Protein AF-A0A9P6ZTL5-F1 (afdb_monomer_lite)

Foldseek 3Di:
DAVVVLVVLDDPPPPVPDPVSVVVSCVVQPAPDPDDDDDDDFDFDAGPVRHTDDTDHPPPDDPVLVVLVQVLQVLCLVVFQVQADCPDDPQRDPVNDDPVCVVVSGRHGDDKWFLFPPCVPPPDPDQGHGDPSLPDPCNLVSLQSCQVVQLVVLVVCCVSPVVLSVVLVVVLVVSCVSCVVVVHPPNNVNSVSNNHSDRIDD

Secondary structure (DSSP, 8-state):
--HHHHHHH--TT--S--HHHHHHHHHHS--SSSS-----S-EEEE-TTS-EEEEE-TT-S-HHHHHHHHHHHHTTHHHHHHH-BTT--TTTBGGGS-TTGGGGT-------B-SS-GGGG-SS-PPP---GGGSSTTHHHHHHHHHHHHHHHHHHHHHH-HHHHHHHHHHHHHHHHHHHHTT-TTHHHHHHH---SSS-B-

Radius of gyration: 19.82 Å; chains: 1; bounding box: 45×39×52 Å

Organism: NCBI:txid48579

Structure (mmCIF, N/CA/C/O backbone):
data_AF-A0A9P6ZTL5-F1
#
_entry.id   AF-A0A9P6ZTL5-F1
#
loop_
_atom_site.group_PDB
_atom_site.id
_atom_site.type_symbol
_atom_site.label_atom_id
_atom_site.label_alt_id
_atom_site.label_comp_id
_atom_site.label_asym_id
_atom_site.label_entity_id
_atom_site.label_seq_id
_atom_site.pdbx_PDB_ins_code
_atom_site.Cartn_x
_atom_site.Cartn_y
_atom_site.Cartn_z
_atom_site.occupancy
_atom_site.B_iso_or_equiv
_atom_site.auth_seq_id
_atom_site.auth_comp_id
_atom_site.auth_asym_id
_atom_site.auth_atom_id
_atom_site.pdbx_PDB_model_num
ATOM 1 N N . MET A 1 1 ? -17.709 4.766 16.330 1.00 83.69 1 MET A N 1
ATOM 2 C CA . MET A 1 1 ? -18.263 5.346 15.097 1.00 83.69 1 MET A CA 1
ATOM 3 C C . MET A 1 1 ? -18.787 4.214 14.248 1.00 83.69 1 MET A C 1
ATOM 5 O O . MET A 1 1 ? -18.075 3.236 14.095 1.00 83.69 1 MET A O 1
ATOM 9 N N . ASP A 1 2 ? -20.025 4.310 13.776 1.00 87.38 2 ASP A N 1
ATOM 10 C CA . ASP A 1 2 ? -20.580 3.422 12.746 1.00 87.38 2 ASP A CA 1
ATOM 11 C C . ASP A 1 2 ? -20.059 3.907 11.386 1.00 87.38 2 ASP A C 1
ATOM 13 O O . ASP A 1 2 ? -20.405 5.013 10.953 1.00 87.38 2 ASP A O 1
ATOM 17 N N . ILE A 1 3 ? -19.178 3.129 10.747 1.00 87.12 3 ILE A N 1
ATOM 18 C CA . ILE A 1 3 ? -18.523 3.566 9.505 1.00 87.12 3 ILE A CA 1
ATOM 19 C C . ILE A 1 3 ? -19.489 3.500 8.326 1.00 87.12 3 ILE A C 1
ATOM 21 O O . ILE A 1 3 ? -19.477 4.395 7.478 1.00 87.12 3 ILE A O 1
ATOM 25 N N . ALA A 1 4 ? -20.363 2.494 8.280 1.00 87.44 4 ALA A N 1
ATOM 26 C CA . ALA A 1 4 ? -21.340 2.354 7.205 1.00 87.44 4 ALA A CA 1
ATOM 27 C C . ALA A 1 4 ? -22.326 3.530 7.195 1.00 87.44 4 ALA A C 1
ATOM 29 O O . ALA A 1 4 ? -22.659 4.070 6.136 1.00 87.44 4 ALA A O 1
ATOM 30 N N . ARG A 1 5 ? -22.768 3.972 8.376 1.00 89.50 5 ARG A N 1
ATOM 31 C CA . ARG A 1 5 ? -23.579 5.181 8.519 1.00 89.50 5 ARG A CA 1
ATOM 32 C C . ARG A 1 5 ? -22.780 6.419 8.144 1.00 89.50 5 ARG A C 1
ATOM 34 O O . ARG A 1 5 ? -23.274 7.202 7.342 1.00 89.50 5 ARG A O 1
ATOM 41 N N . TYR A 1 6 ? -21.569 6.587 8.674 1.00 89.94 6 TYR A N 1
ATOM 42 C CA . TYR A 1 6 ? -20.721 7.745 8.375 1.00 89.94 6 TYR A CA 1
ATOM 43 C C . TYR A 1 6 ? -20.472 7.909 6.868 1.00 89.94 6 TYR A C 1
ATOM 45 O O . TYR A 1 6 ? -20.692 8.991 6.328 1.00 89.94 6 TYR A O 1
ATOM 53 N N . SER A 1 7 ? -20.132 6.820 6.171 1.00 88.50 7 SER A N 1
ATOM 54 C CA . SER A 1 7 ? -19.893 6.801 4.723 1.00 88.50 7 SER A CA 1
ATOM 55 C C . SER A 1 7 ? -21.095 7.293 3.906 1.00 88.50 7 SER A C 1
ATOM 57 O O . SER A 1 7 ? -20.912 7.973 2.902 1.00 88.50 7 SER A O 1
ATOM 59 N N . LYS A 1 8 ? -22.328 7.029 4.360 1.00 91.50 8 LYS A N 1
ATOM 60 C CA . LYS A 1 8 ? -23.556 7.526 3.711 1.00 91.50 8 LYS A CA 1
ATOM 61 C C . LYS A 1 8 ? -23.821 9.012 3.957 1.00 91.50 8 LYS A C 1
ATOM 63 O O . LYS A 1 8 ? -24.656 9.599 3.274 1.00 91.50 8 LYS A O 1
ATOM 68 N N . LEU A 1 9 ? -23.201 9.600 4.979 1.00 91.12 9 LEU A N 1
ATOM 69 C CA . LEU A 1 9 ? -23.414 10.998 5.346 1.00 91.12 9 LEU A CA 1
ATOM 70 C C . LEU A 1 9 ? -22.410 11.935 4.703 1.00 91.12 9 LEU A C 1
ATOM 72 O O . LEU A 1 9 ? -22.763 13.094 4.500 1.00 91.12 9 LEU A O 1
ATOM 76 N N . ILE A 1 10 ? -21.200 11.459 4.425 1.00 90.88 10 ILE A N 1
ATOM 77 C CA . ILE A 1 10 ? -20.150 12.243 3.781 1.00 90.88 10 ILE A CA 1
ATOM 78 C C . ILE A 1 10 ? -20.369 12.332 2.270 1.00 90.88 10 ILE A C 1
ATOM 80 O O . ILE A 1 10 ? -20.889 11.421 1.629 1.00 90.88 10 ILE A O 1
ATOM 84 N N . SER A 1 11 ? -19.955 13.451 1.696 1.00 87.88 11 SER A N 1
ATOM 85 C CA . SER A 1 11 ? -19.944 13.709 0.261 1.00 87.88 11 SER A CA 1
ATOM 86 C C . SER A 1 11 ? -18.532 14.066 -0.194 1.00 87.88 11 SER A C 1
ATOM 88 O O . SER A 1 11 ? -17.705 14.487 0.609 1.00 87.88 11 SER A O 1
ATOM 90 N N . ALA A 1 12 ? -18.270 13.998 -1.500 1.00 82.00 12 ALA A N 1
ATOM 91 C CA . ALA A 1 12 ? -16.977 14.395 -2.070 1.00 82.00 12 ALA A CA 1
ATOM 92 C C . ALA A 1 12 ? -16.581 15.861 -1.780 1.00 82.00 12 ALA A C 1
ATOM 94 O O . ALA A 1 12 ? -15.427 16.233 -1.961 1.00 82.00 12 ALA A O 1
ATOM 95 N N . LYS A 1 13 ? -17.528 16.704 -1.342 1.00 81.69 13 LYS A N 1
ATOM 96 C CA . LYS A 1 13 ? -17.292 18.113 -0.988 1.00 81.69 13 LYS A CA 1
ATOM 97 C C . LYS A 1 13 ? -16.947 18.314 0.491 1.00 81.69 13 LYS A C 1
ATOM 99 O O . LYS A 1 13 ? -16.544 19.411 0.872 1.00 81.69 13 LYS A O 1
ATOM 104 N N . ASP A 1 14 ? -17.115 17.289 1.324 1.00 84.00 14 ASP A N 1
ATOM 105 C CA . ASP A 1 14 ? -16.799 17.346 2.748 1.00 84.00 14 ASP A CA 1
ATOM 106 C C . ASP A 1 14 ? -15.280 17.151 2.935 1.00 84.00 14 ASP A C 1
ATOM 108 O O . ASP A 1 14 ? -14.790 16.036 3.080 1.00 84.00 14 ASP A O 1
ATOM 112 N N . MET A 1 15 ? -14.520 18.253 2.884 1.00 81.19 15 MET A N 1
ATOM 113 C CA . MET A 1 15 ? -13.045 18.251 2.973 1.00 81.19 15 MET A CA 1
ATOM 114 C C . MET A 1 15 ? -12.495 18.404 4.405 1.00 81.19 15 MET A C 1
ATOM 116 O O . MET A 1 15 ? -11.306 18.651 4.582 1.00 81.19 15 MET A O 1
ATOM 120 N N . GLY A 1 16 ? -13.342 18.327 5.438 1.00 83.44 16 GLY A N 1
ATOM 121 C CA . GLY A 1 16 ? -12.905 18.461 6.835 1.00 83.44 16 GLY A CA 1
ATOM 122 C C . GLY A 1 16 ? -12.623 19.894 7.310 1.00 83.44 16 GLY A C 1
ATOM 123 O O . GLY A 1 16 ? -12.134 20.085 8.418 1.00 83.44 16 GLY A O 1
ATOM 124 N N . HIS A 1 17 ? -12.912 20.916 6.496 1.00 85.56 17 HIS A N 1
ATOM 125 C CA . HIS A 1 17 ? -12.669 22.330 6.839 1.00 85.56 17 HIS A CA 1
ATOM 126 C C . HIS A 1 17 ? -13.909 23.073 7.355 1.00 85.56 17 HIS A C 1
ATOM 128 O O . HIS A 1 17 ? -13.807 24.217 7.790 1.00 85.56 17 HIS A O 1
ATOM 134 N N . ASN A 1 18 ? -15.094 22.460 7.279 1.00 91.50 18 ASN A N 1
ATOM 135 C CA . ASN A 1 18 ? -16.339 23.078 7.723 1.00 91.50 18 ASN A CA 1
ATOM 136 C C . ASN A 1 18 ? -16.706 22.568 9.120 1.00 91.50 18 ASN A C 1
ATOM 138 O O . ASN A 1 18 ? -17.349 21.532 9.263 1.00 91.50 18 ASN A O 1
ATOM 142 N N . GLU A 1 19 ? -16.335 23.326 10.147 1.00 93.56 19 GLU A N 1
ATOM 143 C CA . GLU A 1 19 ? -16.539 22.946 11.551 1.00 93.56 19 GLU A CA 1
ATOM 144 C C . GLU A 1 19 ? -18.002 22.628 11.891 1.00 93.56 19 GLU A C 1
ATOM 146 O O . GLU A 1 19 ? -18.281 21.659 12.594 1.00 93.56 19 GLU A O 1
ATOM 151 N N . GLN A 1 20 ? -18.962 23.390 11.351 1.00 92.62 20 GLN A N 1
ATOM 152 C CA . GLN A 1 20 ? -20.389 23.144 11.597 1.00 92.62 20 GLN A CA 1
ATOM 153 C C . GLN A 1 20 ? -20.846 21.810 11.003 1.00 92.62 20 GLN A C 1
ATOM 155 O O . GLN A 1 20 ? -21.710 21.124 11.556 1.00 92.62 20 GLN A O 1
ATOM 160 N N . ARG A 1 21 ? -20.290 21.451 9.845 1.00 91.81 21 ARG A N 1
ATOM 161 C CA . ARG A 1 21 ? -20.556 20.179 9.182 1.00 91.81 21 ARG A CA 1
ATOM 162 C C . ARG A 1 21 ? -19.934 19.019 9.955 1.00 91.81 21 ARG A C 1
ATOM 164 O O . ARG A 1 21 ? -20.641 18.044 10.202 1.00 91.81 21 ARG A O 1
ATOM 171 N N . GLU A 1 22 ? -18.683 19.158 10.382 1.00 91.69 22 GLU A N 1
ATOM 172 C CA . GLU A 1 22 ? -17.981 18.158 11.194 1.00 91.69 22 GLU A CA 1
ATOM 173 C C . GLU A 1 22 ? -18.683 17.922 12.536 1.00 91.69 22 GLU A C 1
ATOM 175 O O . GLU A 1 22 ? -18.914 16.777 12.919 1.00 91.69 22 GLU A O 1
ATOM 180 N N . ALA A 1 23 ? -19.143 18.984 13.206 1.00 92.38 23 ALA A N 1
ATOM 181 C CA . ALA A 1 23 ? -19.910 18.870 14.446 1.00 92.38 23 ALA A CA 1
ATOM 182 C C . ALA A 1 23 ? -21.205 18.056 14.257 1.00 92.38 23 ALA A C 1
ATOM 184 O O . ALA A 1 23 ? -21.501 17.160 15.047 1.00 92.38 23 ALA A O 1
ATOM 185 N N . LYS A 1 24 ? -21.946 18.300 13.164 1.00 92.62 24 LYS A N 1
ATOM 186 C CA . LYS A 1 24 ? -23.155 17.525 12.823 1.00 92.62 24 LYS A CA 1
ATOM 187 C C . LYS A 1 24 ? -22.847 16.066 12.485 1.00 92.62 24 LYS A C 1
ATOM 189 O O . LYS A 1 24 ? -23.672 15.191 12.747 1.00 92.62 24 LYS A O 1
ATOM 194 N N . LEU A 1 25 ? -21.709 15.788 11.848 1.00 91.56 25 LEU A N 1
ATOM 195 C CA . LEU A 1 25 ? -21.282 14.415 11.567 1.00 91.56 25 LEU A CA 1
ATOM 196 C C . LEU A 1 25 ? -20.920 13.685 12.863 1.00 91.56 25 LEU A C 1
ATOM 198 O O . LEU A 1 25 ? -21.367 12.556 13.058 1.00 91.56 25 LEU A O 1
ATOM 202 N N . LEU A 1 26 ? -20.198 14.350 13.764 1.00 90.12 26 LEU A N 1
ATOM 203 C CA . LEU A 1 26 ? -19.805 13.809 15.062 1.00 90.12 26 LEU A CA 1
ATOM 204 C C . LEU A 1 26 ? -21.016 13.485 15.946 1.00 90.12 26 LEU A C 1
ATOM 206 O O . LEU A 1 26 ? -21.065 12.411 16.538 1.00 90.12 26 LEU A O 1
ATOM 210 N N . GLU A 1 27 ? -22.019 14.366 15.984 1.00 91.56 27 GLU A N 1
ATOM 211 C CA . GLU A 1 27 ? -23.272 14.137 16.718 1.00 91.56 27 GLU A CA 1
ATOM 212 C C . GLU A 1 27 ? -24.018 12.894 16.203 1.00 91.56 27 GLU A C 1
ATOM 214 O O . GLU A 1 27 ? -24.538 12.089 16.975 1.00 91.56 27 GLU A O 1
ATOM 219 N N . ARG A 1 28 ? -24.051 12.698 14.879 1.00 90.75 28 ARG A N 1
ATOM 220 C CA . ARG A 1 28 ? -24.769 11.578 14.247 1.00 90.75 28 ARG A CA 1
ATOM 221 C C . ARG A 1 28 ? -23.997 10.263 14.283 1.00 90.75 28 ARG A C 1
ATOM 223 O O . ARG A 1 28 ? -24.620 9.200 14.233 1.00 90.75 28 ARG A O 1
ATOM 230 N N . CYS A 1 29 ? -22.672 10.341 14.318 1.00 89.75 29 CYS A N 1
ATOM 231 C CA . CYS A 1 29 ? -21.755 9.212 14.244 1.00 89.75 29 CYS A CA 1
ATOM 232 C C . CYS A 1 29 ? -20.678 9.325 15.340 1.00 89.75 29 CYS A C 1
ATOM 234 O O . CYS A 1 29 ? -19.495 9.456 15.017 1.00 89.75 29 CYS A O 1
ATOM 236 N N . PRO A 1 30 ? -21.052 9.248 16.631 1.00 88.12 30 PRO A N 1
ATOM 237 C CA . PRO A 1 30 ? -20.102 9.446 17.716 1.00 88.12 30 PRO A CA 1
ATOM 238 C C . PRO A 1 30 ? -18.998 8.370 17.722 1.00 88.12 30 PRO A C 1
ATOM 240 O O . PRO A 1 30 ? -19.201 7.229 17.266 1.00 88.12 30 PRO A O 1
ATOM 243 N N . PRO A 1 31 ? -17.797 8.700 18.229 1.00 82.62 31 PRO A N 1
ATOM 244 C CA . PRO A 1 31 ? -16.726 7.730 18.406 1.00 82.62 31 PRO A CA 1
ATOM 245 C C . PRO A 1 31 ? -17.162 6.615 19.367 1.00 82.62 31 PRO A C 1
ATOM 247 O O . PRO A 1 31 ? -18.025 6.797 20.217 1.00 82.62 31 PRO A O 1
ATOM 250 N N . GLY A 1 32 ? -16.592 5.418 19.190 1.00 79.12 32 GLY A N 1
ATOM 251 C CA . GLY A 1 32 ? -16.951 4.250 20.012 1.00 79.12 32 GLY A CA 1
ATOM 252 C C . GLY A 1 32 ? -16.296 4.247 21.396 1.00 79.12 32 GLY A C 1
ATOM 253 O O . GLY A 1 32 ? -16.549 3.353 22.193 1.00 79.12 32 GLY A O 1
ATOM 254 N N . HIS A 1 33 ? -15.423 5.216 21.662 1.00 77.69 33 HIS A N 1
ATOM 255 C CA . HIS A 1 33 ? -14.768 5.427 22.942 1.00 77.69 33 HIS A CA 1
ATOM 256 C C . HIS A 1 33 ? -14.510 6.921 23.131 1.00 77.69 33 HIS A C 1
ATOM 258 O O . HIS A 1 33 ? -14.366 7.664 22.156 1.00 77.69 33 HIS A O 1
ATOM 264 N N . GLU A 1 34 ? -14.408 7.349 24.383 1.00 80.31 34 GLU A N 1
ATOM 265 C CA . GLU A 1 34 ? -13.951 8.695 24.709 1.00 80.31 34 GLU A CA 1
ATOM 266 C C . GLU A 1 34 ? -12.421 8.786 24.633 1.00 80.31 34 GLU A C 1
ATOM 268 O O . GLU A 1 34 ? -11.698 7.811 24.863 1.00 80.31 34 GLU A O 1
ATOM 273 N N . GLY A 1 35 ? -11.921 9.973 24.285 1.00 82.88 35 GLY A N 1
ATOM 274 C CA . GLY A 1 35 ? -10.491 10.279 24.268 1.00 82.88 35 GLY A CA 1
ATOM 275 C C . GLY A 1 35 ? -9.671 9.485 23.246 1.00 82.88 35 GLY A C 1
ATOM 276 O O . GLY A 1 35 ? -10.183 8.952 22.265 1.00 82.88 35 GLY A O 1
ATOM 277 N N . LYS A 1 36 ? -8.353 9.434 23.465 1.00 83.69 36 LYS A N 1
ATOM 278 C CA . LYS A 1 36 ? -7.407 8.657 22.652 1.00 83.69 36 LYS A CA 1
ATOM 279 C C . LYS A 1 36 ? -7.084 7.354 23.370 1.00 83.69 36 LYS A C 1
ATOM 281 O O . LYS A 1 36 ? -6.739 7.375 24.549 1.00 83.69 36 LYS A O 1
ATOM 286 N N . LYS A 1 37 ? -7.132 6.235 22.650 1.00 84.31 37 LYS A N 1
ATOM 287 C CA . LYS A 1 37 ? -6.717 4.929 23.165 1.00 84.31 37 LYS A CA 1
ATOM 288 C C . LYS A 1 37 ? -5.433 4.493 22.471 1.00 84.31 37 LYS A C 1
ATOM 290 O O . LYS A 1 37 ? -5.402 4.373 21.251 1.00 84.31 37 LYS A O 1
ATOM 295 N N . LEU A 1 38 ? -4.383 4.251 23.252 1.00 88.38 38 LEU A N 1
ATOM 296 C CA . LEU A 1 38 ? -3.155 3.655 22.736 1.00 88.38 38 LEU A CA 1
ATOM 297 C C . LEU A 1 38 ? -3.396 2.167 22.451 1.00 88.38 38 LEU A C 1
ATOM 299 O O . LEU A 1 38 ? -3.844 1.430 23.331 1.00 88.38 38 LEU A O 1
ATOM 303 N N . VAL A 1 39 ? -3.075 1.729 21.235 1.00 89.38 39 VAL A N 1
ATOM 304 C CA . VAL A 1 39 ? -3.106 0.321 20.826 1.00 89.38 39 VAL A CA 1
ATOM 305 C C . VAL A 1 39 ? -1.674 -0.103 20.521 1.00 89.38 39 VAL A C 1
ATOM 307 O O . VAL A 1 39 ? -1.085 0.348 19.549 1.00 89.38 39 VAL A O 1
ATOM 310 N N . ASN A 1 40 ? -1.094 -0.935 21.383 1.00 93.94 40 ASN A N 1
ATOM 311 C CA . ASN A 1 40 ? 0.296 -1.398 21.276 1.00 93.94 40 ASN A CA 1
ATOM 312 C C . ASN A 1 40 ? 0.424 -2.930 21.255 1.00 93.94 40 ASN A C 1
ATOM 314 O O . ASN A 1 40 ? 1.525 -3.461 21.330 1.00 93.94 40 ASN A O 1
ATOM 318 N N . LYS A 1 41 ? -0.702 -3.640 21.172 1.00 94.81 41 LYS A N 1
ATOM 319 C CA . LYS A 1 41 ? -0.782 -5.099 21.063 1.00 94.81 41 LYS A CA 1
ATOM 320 C C . LYS A 1 41 ? -1.657 -5.458 19.868 1.00 94.81 41 LYS A C 1
ATOM 322 O O . LYS A 1 41 ? -2.508 -4.634 19.522 1.00 94.81 41 LYS A O 1
ATOM 327 N N . PRO A 1 42 ? -1.493 -6.654 19.274 1.00 95.56 42 PRO A N 1
ATOM 328 C CA . PRO A 1 42 ? -2.365 -7.110 18.202 1.00 95.56 42 PRO A CA 1
ATOM 329 C C . PRO A 1 42 ? -3.841 -6.940 18.569 1.00 95.56 42 PRO A C 1
ATOM 331 O O . PRO A 1 42 ? -4.264 -7.352 19.651 1.00 95.56 42 PRO A O 1
ATOM 334 N N . ALA A 1 43 ? -4.608 -6.287 17.699 1.00 94.62 43 ALA A N 1
ATOM 335 C CA . ALA A 1 43 ? -6.000 -5.951 17.966 1.00 94.62 43 ALA A CA 1
ATOM 336 C C . ALA A 1 43 ? -6.806 -5.789 16.676 1.00 94.62 43 ALA A C 1
ATOM 338 O O . ALA A 1 43 ? -6.308 -5.294 15.666 1.00 94.62 43 ALA A O 1
ATOM 339 N N . THR A 1 44 ? -8.089 -6.130 16.741 1.00 93.94 44 THR A N 1
ATOM 340 C CA . THR A 1 44 ? -9.085 -5.722 15.748 1.00 93.94 44 THR A CA 1
ATOM 341 C C . THR A 1 44 ? -9.839 -4.509 16.269 1.00 93.94 44 THR A C 1
ATOM 343 O O . THR A 1 44 ? -10.365 -4.527 17.384 1.00 93.94 44 THR A O 1
ATOM 346 N N . ILE A 1 45 ? -9.908 -3.459 15.462 1.00 90.88 45 ILE A N 1
ATOM 347 C CA . ILE A 1 45 ? -10.723 -2.282 15.741 1.00 90.88 45 ILE A CA 1
ATOM 348 C C . ILE A 1 45 ? -12.078 -2.510 15.087 1.00 90.88 45 ILE A C 1
ATOM 350 O O . ILE A 1 45 ? -12.151 -2.778 13.885 1.00 90.88 45 ILE A O 1
ATOM 354 N N . LEU A 1 46 ? -13.130 -2.426 15.896 1.00 91.38 46 LEU A N 1
ATOM 355 C CA . LEU A 1 46 ? -14.509 -2.571 15.456 1.00 91.38 46 LEU A CA 1
ATOM 356 C C . LEU A 1 46 ? -15.179 -1.204 15.366 1.00 91.38 46 LEU A C 1
ATOM 358 O O . LEU A 1 46 ? -14.889 -0.293 16.148 1.00 91.38 46 LEU A O 1
ATOM 362 N N . ASP A 1 47 ? -16.104 -1.082 14.430 1.00 89.38 47 ASP A N 1
ATOM 363 C CA . ASP A 1 47 ? -17.046 0.021 14.399 1.00 89.38 47 ASP A CA 1
ATOM 364 C C . ASP A 1 47 ? -18.198 -0.205 15.398 1.00 89.38 47 ASP A C 1
ATOM 366 O O . ASP A 1 47 ? -18.259 -1.215 16.104 1.00 89.38 47 ASP A O 1
ATOM 370 N N . ALA A 1 48 ? -19.129 0.747 15.483 1.00 86.25 48 ALA A N 1
ATOM 371 C CA . ALA A 1 48 ? -20.254 0.645 16.419 1.00 86.25 48 ALA A CA 1
ATOM 372 C C . ALA A 1 48 ? -21.254 -0.487 16.087 1.00 86.25 48 ALA A C 1
ATOM 374 O O . ALA A 1 48 ? -22.061 -0.839 16.943 1.00 86.25 48 ALA A O 1
ATOM 375 N N . SER A 1 49 ? -21.200 -1.059 14.879 1.00 86.38 49 SER A N 1
ATOM 376 C CA . SER A 1 49 ? -22.008 -2.214 14.464 1.00 86.38 49 SER A CA 1
ATOM 377 C C . SER A 1 49 ? -21.328 -3.561 14.746 1.00 86.38 49 SER A C 1
ATOM 379 O O . SER A 1 49 ? -21.923 -4.610 14.514 1.00 86.38 49 SER A O 1
ATOM 381 N N . GLY A 1 50 ? -20.087 -3.546 15.249 1.00 88.38 50 GLY A N 1
ATOM 382 C CA . GLY A 1 50 ? -19.268 -4.744 15.430 1.00 88.38 50 GLY A CA 1
ATOM 383 C C . GLY A 1 50 ? -18.515 -5.174 14.168 1.00 88.38 50 GLY A C 1
ATOM 384 O O . GLY A 1 50 ? -17.882 -6.228 14.169 1.00 88.38 50 GLY A O 1
ATOM 385 N N . THR A 1 51 ? -18.543 -4.368 13.103 1.00 89.31 51 THR A N 1
ATOM 386 C CA . THR A 1 51 ? -17.801 -4.638 11.867 1.00 89.31 51 THR A CA 1
ATOM 387 C C . THR A 1 51 ? -16.326 -4.315 12.072 1.00 89.31 51 THR A C 1
ATOM 389 O O . THR A 1 51 ? -15.988 -3.255 12.598 1.00 89.31 51 THR A O 1
ATOM 392 N N . ILE A 1 52 ? -15.429 -5.208 11.646 1.00 91.38 52 ILE A N 1
ATOM 393 C CA . ILE A 1 52 ? -13.987 -4.945 11.696 1.00 91.38 52 ILE A CA 1
ATOM 394 C C . ILE A 1 52 ? -13.649 -3.855 10.679 1.00 91.38 52 ILE A C 1
ATOM 396 O O . ILE A 1 52 ? -13.981 -3.976 9.506 1.00 91.38 52 ILE A O 1
ATOM 400 N N . ILE A 1 53 ? -12.968 -2.801 11.128 1.00 89.31 53 ILE A N 1
ATOM 401 C CA . ILE A 1 53 ? -12.537 -1.683 10.273 1.00 89.31 53 ILE A CA 1
ATOM 402 C C . ILE A 1 53 ? -11.030 -1.648 10.087 1.00 89.31 53 ILE A C 1
ATOM 404 O O . ILE A 1 53 ? -10.526 -1.087 9.119 1.00 89.31 53 ILE A O 1
ATOM 408 N N . THR A 1 54 ? -10.279 -2.217 11.026 1.00 90.62 54 THR A N 1
ATOM 409 C CA . THR A 1 54 ? -8.818 -2.226 10.978 1.00 90.62 54 THR A CA 1
ATOM 410 C C . THR A 1 54 ? -8.291 -3.401 11.782 1.00 90.62 54 THR A C 1
ATOM 412 O O . THR A 1 54 ? -8.732 -3.650 12.903 1.00 90.62 54 THR A O 1
ATOM 415 N N . TRP A 1 55 ? -7.313 -4.095 11.212 1.00 93.06 55 TRP A N 1
ATOM 416 C CA . TRP A 1 55 ? -6.477 -5.052 11.921 1.00 93.06 55 TRP A CA 1
ATOM 417 C C . TRP A 1 55 ? -5.154 -4.365 12.236 1.00 93.06 55 TRP A C 1
ATOM 419 O O . TRP A 1 55 ? -4.475 -3.883 11.333 1.00 93.06 55 TRP A O 1
ATOM 429 N N . TYR A 1 56 ? -4.798 -4.300 13.512 1.00 93.62 56 TYR A N 1
ATOM 430 C CA . TYR A 1 56 ? -3.504 -3.812 13.961 1.00 93.62 56 TYR A CA 1
ATOM 431 C C . TYR A 1 56 ? -2.652 -5.006 14.374 1.00 93.62 56 TYR A C 1
ATOM 433 O O . TYR A 1 56 ? -2.990 -5.709 15.325 1.00 93.62 56 TYR A O 1
ATOM 441 N N . LEU A 1 57 ? -1.569 -5.247 13.638 1.00 92.56 57 LEU A N 1
ATOM 442 C CA . LEU A 1 57 ? -0.697 -6.408 13.801 1.00 92.56 57 LEU A CA 1
ATOM 443 C C . LEU A 1 57 ? 0.760 -5.929 13.941 1.00 92.56 57 LEU A C 1
ATOM 445 O O . LEU A 1 57 ? 1.500 -5.936 12.954 1.00 92.56 57 LEU A O 1
ATOM 449 N N . PRO A 1 58 ? 1.167 -5.453 15.134 1.00 92.50 58 PRO A N 1
ATOM 450 C CA . PRO A 1 58 ? 2.550 -5.060 15.375 1.00 92.50 58 PRO A CA 1
ATOM 451 C C . PRO A 1 58 ? 3.461 -6.284 15.255 1.00 92.50 58 PRO A C 1
ATOM 453 O O . PRO A 1 58 ? 3.052 -7.394 15.597 1.00 92.50 58 PRO A O 1
ATOM 456 N N . ASP A 1 59 ? 4.674 -6.071 14.747 1.00 90.94 59 ASP A N 1
ATOM 457 C CA . ASP A 1 59 ? 5.720 -7.094 14.612 1.00 90.94 59 ASP A CA 1
ATOM 458 C C . ASP A 1 59 ? 5.309 -8.334 13.792 1.00 90.94 59 ASP A C 1
ATOM 460 O O . ASP A 1 59 ? 5.907 -9.402 13.896 1.00 90.94 59 ASP A O 1
ATOM 464 N N . ALA A 1 60 ? 4.290 -8.202 12.934 1.00 90.56 60 ALA A N 1
ATOM 465 C CA . ALA A 1 60 ? 3.823 -9.292 12.076 1.00 90.56 60 ALA A CA 1
ATOM 466 C C . ALA A 1 60 ? 4.797 -9.633 10.937 1.00 90.56 60 ALA A C 1
ATOM 468 O O . ALA A 1 60 ? 4.713 -10.712 10.349 1.00 90.56 60 ALA A O 1
ATOM 469 N N . LEU A 1 61 ? 5.704 -8.711 10.605 1.00 91.44 61 LEU A N 1
ATOM 470 C CA . LEU A 1 61 ? 6.735 -8.908 9.593 1.00 91.44 61 LEU A CA 1
ATOM 471 C C . LEU A 1 61 ? 8.057 -9.260 10.264 1.00 91.44 61 LEU A C 1
ATOM 473 O O . LEU A 1 61 ? 8.531 -8.536 11.136 1.00 91.44 61 LEU A O 1
ATOM 477 N N . THR A 1 62 ? 8.682 -10.340 9.800 1.00 92.44 62 THR A N 1
ATOM 478 C CA . THR A 1 62 ? 10.020 -10.733 10.253 1.00 92.44 62 THR A CA 1
ATOM 479 C C . THR A 1 62 ? 11.065 -9.692 9.861 1.00 92.44 62 THR A C 1
ATOM 481 O O . THR A 1 62 ? 10.910 -9.021 8.838 1.00 92.44 62 THR A O 1
ATOM 484 N N . ASP A 1 63 ? 12.174 -9.625 10.597 1.00 93.62 63 ASP A N 1
ATOM 485 C CA . ASP A 1 63 ? 13.3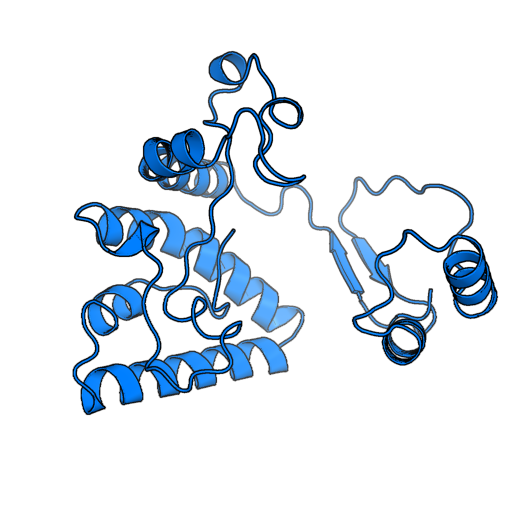07 -8.743 10.276 1.00 93.62 63 ASP A CA 1
ATOM 486 C C . ASP A 1 63 ? 13.796 -8.926 8.834 1.00 93.62 63 ASP A C 1
ATOM 488 O O . ASP A 1 63 ? 14.108 -7.958 8.145 1.00 93.62 63 ASP A O 1
ATOM 492 N N . THR A 1 64 ? 13.799 -10.168 8.337 1.00 91.75 64 THR A N 1
ATOM 493 C CA . THR A 1 64 ? 14.127 -10.475 6.938 1.00 91.75 64 THR A CA 1
ATOM 494 C C . THR A 1 64 ? 13.173 -9.785 5.968 1.00 91.75 64 THR A C 1
ATOM 496 O O . THR A 1 64 ? 13.626 -9.142 5.031 1.00 91.75 64 THR A O 1
ATOM 499 N N . THR A 1 65 ? 11.863 -9.866 6.211 1.00 90.50 65 THR A N 1
ATOM 500 C CA . THR A 1 65 ? 10.862 -9.232 5.338 1.00 90.50 65 THR A CA 1
ATOM 501 C C . THR A 1 65 ? 10.965 -7.707 5.410 1.00 90.50 65 THR A C 1
ATOM 503 O O . THR A 1 65 ? 10.862 -7.025 4.396 1.00 90.50 65 THR A O 1
ATOM 506 N N . GLN A 1 66 ? 11.210 -7.151 6.600 1.00 90.94 66 GLN A N 1
ATOM 507 C CA . GLN A 1 66 ? 11.423 -5.710 6.768 1.00 90.94 66 GLN A CA 1
ATOM 508 C C . GLN A 1 66 ? 12.680 -5.230 6.027 1.00 90.94 66 GLN A C 1
ATOM 510 O O . GLN A 1 66 ? 12.673 -4.153 5.430 1.00 90.94 66 GLN A O 1
ATOM 515 N N . LYS A 1 67 ? 13.747 -6.038 6.026 1.00 90.38 67 LYS A N 1
ATOM 516 C CA . LYS A 1 67 ? 14.965 -5.772 5.259 1.00 90.38 67 LYS A CA 1
ATOM 517 C C . LYS A 1 67 ? 14.709 -5.810 3.751 1.00 90.38 67 LYS A C 1
ATOM 519 O O . LYS A 1 67 ? 15.134 -4.888 3.068 1.00 90.38 67 LYS A O 1
ATOM 524 N N . GLU A 1 68 ? 13.969 -6.799 3.250 1.00 89.00 68 GLU A N 1
ATOM 525 C CA . GLU A 1 68 ? 13.571 -6.872 1.833 1.00 89.00 68 GLU A CA 1
ATOM 526 C C . GLU A 1 68 ? 12.774 -5.626 1.403 1.00 89.00 68 GLU A C 1
ATOM 528 O O . GLU A 1 68 ? 13.056 -5.040 0.359 1.00 89.00 68 GLU A O 1
ATOM 533 N N . ILE A 1 69 ? 11.822 -5.167 2.232 1.00 88.88 69 ILE A N 1
ATOM 534 C CA . ILE A 1 69 ? 11.067 -3.925 1.981 1.00 88.88 69 ILE A CA 1
ATOM 535 C C . ILE A 1 69 ? 12.013 -2.725 1.895 1.00 88.88 69 ILE A C 1
ATOM 537 O O . ILE A 1 69 ? 11.867 -1.891 1.000 1.00 88.88 69 ILE A O 1
ATOM 541 N N . ARG A 1 70 ? 12.983 -2.631 2.811 1.00 89.44 70 ARG A N 1
ATOM 542 C CA . ARG A 1 70 ? 13.960 -1.538 2.823 1.00 89.44 70 ARG A CA 1
ATOM 543 C C . ARG A 1 70 ? 14.821 -1.545 1.564 1.00 89.44 70 ARG A C 1
ATOM 545 O O . ARG A 1 70 ? 14.858 -0.539 0.870 1.00 89.44 70 ARG A O 1
ATOM 552 N N . GLU A 1 71 ? 15.410 -2.686 1.217 1.00 89.06 71 GLU A N 1
ATOM 553 C CA . GLU A 1 71 ? 16.239 -2.834 0.014 1.00 89.06 71 GLU A CA 1
ATOM 554 C C . GLU A 1 71 ? 15.455 -2.508 -1.268 1.00 89.06 71 GLU A C 1
ATOM 556 O O . GLU A 1 71 ? 15.973 -1.854 -2.172 1.00 89.06 71 GLU A O 1
ATOM 561 N N . ALA A 1 72 ? 14.182 -2.907 -1.345 1.00 86.31 72 ALA A N 1
ATOM 562 C CA . ALA A 1 72 ? 13.317 -2.552 -2.467 1.00 86.31 72 ALA A CA 1
ATOM 563 C C . ALA A 1 72 ? 12.992 -1.047 -2.510 1.00 86.31 72 ALA A C 1
ATOM 565 O O . ALA A 1 72 ? 12.894 -0.465 -3.592 1.00 86.31 72 ALA A O 1
ATOM 566 N N . THR A 1 73 ? 12.854 -0.409 -1.346 1.00 87.38 73 THR A N 1
ATOM 567 C CA . THR A 1 73 ? 12.626 1.039 -1.221 1.00 87.38 73 THR A CA 1
ATOM 568 C C . THR A 1 73 ? 13.873 1.839 -1.604 1.00 87.38 73 THR A C 1
ATOM 570 O O . THR A 1 73 ? 13.751 2.880 -2.246 1.00 87.38 73 THR A O 1
ATOM 573 N N . ASP A 1 74 ? 15.074 1.331 -1.319 1.00 89.19 74 ASP A N 1
ATOM 574 C CA . ASP A 1 74 ? 16.338 1.971 -1.708 1.00 89.19 74 ASP A CA 1
ATOM 575 C C . ASP A 1 74 ? 16.476 2.076 -3.238 1.00 89.19 74 ASP A C 1
ATOM 577 O O . ASP A 1 74 ? 16.985 3.069 -3.762 1.00 89.19 74 ASP A O 1
ATOM 581 N N . LEU A 1 75 ? 15.932 1.109 -3.990 1.00 88.12 75 LEU A N 1
ATOM 582 C CA . LEU A 1 75 ? 15.854 1.180 -5.458 1.00 88.12 75 LEU A CA 1
ATOM 583 C C . LEU A 1 75 ? 14.964 2.333 -5.957 1.00 88.12 75 LEU A C 1
ATOM 585 O O . LEU A 1 75 ? 15.094 2.755 -7.108 1.00 88.12 75 LEU A O 1
ATOM 589 N N . LEU A 1 76 ? 14.065 2.832 -5.105 1.00 88.56 76 LEU A N 1
ATOM 590 C CA . LEU A 1 76 ? 13.143 3.934 -5.373 1.00 88.56 76 LEU A CA 1
ATOM 591 C C . LEU A 1 76 ? 13.644 5.277 -4.824 1.00 88.56 76 LEU 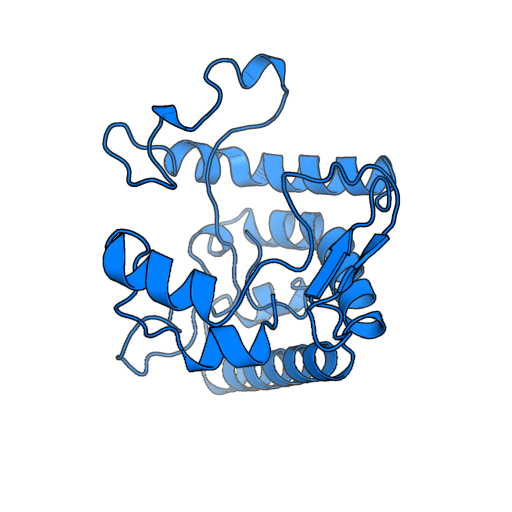A C 1
ATOM 593 O O . LEU A 1 76 ? 12.976 6.290 -5.042 1.00 88.56 76 LEU A O 1
ATOM 597 N N . ALA A 1 77 ? 14.812 5.325 -4.171 1.00 89.31 77 ALA A N 1
ATOM 598 C CA . ALA A 1 77 ? 15.357 6.544 -3.572 1.00 89.31 77 ALA A CA 1
ATOM 599 C C . ALA A 1 77 ? 15.362 7.757 -4.529 1.00 89.31 77 ALA A C 1
ATOM 601 O O . ALA A 1 77 ? 14.842 8.807 -4.145 1.00 89.31 77 ALA A O 1
ATOM 602 N N . PRO A 1 78 ? 15.784 7.640 -5.809 1.00 88.50 78 PRO A N 1
ATOM 603 C CA . PRO A 1 78 ? 15.742 8.778 -6.729 1.00 88.50 78 PRO A CA 1
ATOM 604 C C . PRO A 1 78 ? 14.325 9.303 -7.006 1.00 88.50 78 PRO A C 1
ATOM 606 O O . PRO A 1 78 ? 14.146 10.485 -7.294 1.00 88.50 78 PRO A O 1
ATOM 609 N N . ASN A 1 79 ? 13.309 8.436 -6.975 1.00 89.56 79 ASN A N 1
ATOM 610 C CA . ASN A 1 79 ? 11.910 8.825 -7.154 1.00 89.56 79 ASN A CA 1
ATOM 611 C C . ASN A 1 79 ? 11.352 9.477 -5.883 1.00 89.56 79 ASN A C 1
ATOM 613 O O . ASN A 1 79 ? 10.615 10.458 -5.982 1.00 89.56 79 ASN A O 1
ATOM 617 N N . LEU A 1 80 ? 11.729 8.955 -4.714 1.00 91.62 80 LEU A N 1
ATOM 618 C CA . LEU A 1 80 ? 11.348 9.490 -3.409 1.00 91.62 80 LEU A CA 1
ATOM 619 C C . LEU A 1 80 ? 11.906 10.903 -3.207 1.00 91.62 80 LEU A C 1
ATOM 621 O O . LEU A 1 80 ? 11.131 11.819 -2.942 1.00 91.62 80 LEU A O 1
ATOM 625 N N . GLU A 1 81 ? 13.193 11.135 -3.460 1.00 91.44 81 GLU A N 1
ATOM 626 C CA . GLU A 1 81 ? 13.803 12.468 -3.326 1.00 91.44 81 GLU A CA 1
ATOM 627 C C . GLU A 1 81 ? 13.133 13.499 -4.239 1.00 91.44 81 GLU A C 1
ATOM 629 O O . GLU A 1 81 ? 12.753 14.584 -3.800 1.00 91.44 81 GLU A O 1
ATOM 634 N N . LYS A 1 82 ? 12.904 13.135 -5.508 1.00 91.56 82 LYS A N 1
ATOM 635 C CA . LYS A 1 82 ? 12.239 14.005 -6.495 1.00 91.56 82 LYS A CA 1
ATOM 636 C C . LYS A 1 82 ? 10.795 14.340 -6.136 1.00 91.56 82 LYS A C 1
ATOM 638 O O . LYS A 1 82 ? 10.247 15.310 -6.662 1.00 91.56 82 LYS A O 1
ATOM 643 N N . SER A 1 83 ? 10.151 13.524 -5.306 1.00 92.75 83 SER A N 1
ATOM 644 C CA . SER A 1 83 ? 8.779 13.782 -4.877 1.00 92.75 83 SER A CA 1
ATOM 645 C C . SER A 1 83 ? 8.689 14.972 -3.921 1.00 92.75 83 SER A C 1
ATOM 647 O O . SER A 1 83 ? 7.639 15.610 -3.861 1.00 92.75 83 SER A O 1
ATOM 649 N N . ILE A 1 84 ? 9.775 15.296 -3.212 1.00 94.19 84 ILE A N 1
ATOM 650 C CA . ILE A 1 84 ? 9.815 16.376 -2.232 1.00 94.19 84 ILE A CA 1
ATOM 651 C C . ILE A 1 84 ? 9.968 17.717 -2.949 1.00 94.19 84 ILE A C 1
ATOM 653 O O . ILE A 1 84 ? 10.820 17.903 -3.815 1.00 94.19 84 ILE A O 1
ATOM 657 N N . LYS A 1 85 ? 9.126 18.681 -2.574 1.00 93.69 85 LYS A N 1
ATOM 658 C CA . LYS A 1 85 ? 9.057 20.011 -3.185 1.00 93.69 85 LYS A CA 1
ATOM 659 C C . LYS A 1 85 ? 9.113 21.104 -2.126 1.00 93.69 85 LYS A C 1
ATOM 661 O O . LYS A 1 85 ? 8.544 20.963 -1.038 1.00 93.69 85 LYS A O 1
ATOM 666 N N . ALA A 1 86 ? 9.752 22.220 -2.470 1.00 92.62 86 ALA A N 1
ATOM 667 C CA . ALA A 1 86 ? 9.835 23.391 -1.602 1.00 92.62 86 ALA A CA 1
ATOM 668 C C . ALA A 1 86 ? 8.450 24.006 -1.321 1.00 92.62 86 ALA A C 1
ATOM 670 O O . ALA A 1 86 ? 8.175 24.364 -0.179 1.00 92.62 86 ALA A O 1
ATOM 671 N N . ASP A 1 87 ? 7.575 24.046 -2.331 1.00 92.06 87 ASP A N 1
ATOM 672 C CA . ASP A 1 87 ? 6.204 24.581 -2.295 1.00 92.06 87 ASP A CA 1
ATOM 673 C C . ASP A 1 87 ? 5.131 23.485 -2.455 1.00 92.06 87 ASP A C 1
ATOM 675 O O . ASP A 1 87 ? 4.035 23.717 -2.964 1.00 92.06 87 ASP A O 1
ATOM 679 N N . GLY A 1 88 ? 5.462 22.257 -2.046 1.00 88.69 88 GLY A N 1
ATOM 680 C CA . GLY A 1 88 ? 4.589 21.103 -2.221 1.00 88.69 88 GLY A CA 1
ATOM 681 C C . GLY A 1 88 ? 3.231 21.229 -1.520 1.00 88.69 88 GLY A C 1
ATOM 682 O O . GLY A 1 88 ? 3.016 22.054 -0.631 1.00 88.69 88 GLY A O 1
ATOM 683 N N . ASN A 1 89 ? 2.313 20.332 -1.876 1.00 90.44 89 ASN A N 1
ATOM 684 C CA . ASN A 1 89 ? 1.074 20.165 -1.123 1.00 90.44 89 ASN A CA 1
ATOM 685 C C . ASN A 1 89 ? 1.344 19.425 0.205 1.00 90.44 89 ASN A C 1
ATOM 687 O O . ASN A 1 89 ? 2.487 19.149 0.570 1.00 90.44 89 ASN A O 1
ATOM 691 N N . TRP A 1 90 ? 0.293 19.067 0.941 1.00 88.94 90 TRP A N 1
ATOM 692 C CA . TRP A 1 90 ? 0.442 18.380 2.226 1.00 88.94 90 TRP A CA 1
ATOM 693 C C . TRP A 1 90 ? 1.189 17.033 2.151 1.00 88.94 90 TRP A C 1
ATOM 695 O O . TRP A 1 90 ? 1.734 16.614 3.163 1.00 88.94 90 TRP A O 1
ATOM 705 N N . GLN A 1 91 ? 1.258 16.385 0.982 1.00 87.62 91 GLN A N 1
ATOM 706 C CA . GLN A 1 91 ? 2.017 15.146 0.776 1.00 87.62 91 GLN A CA 1
ATOM 707 C C . GLN A 1 91 ? 3.477 15.420 0.411 1.00 87.62 91 GLN A C 1
ATOM 709 O O . GLN A 1 91 ? 4.366 14.748 0.906 1.00 87.62 91 GLN A O 1
ATOM 714 N N . THR A 1 92 ? 3.744 16.405 -0.450 1.00 94.06 92 THR A N 1
ATOM 715 C CA . THR A 1 92 ? 5.074 16.581 -1.061 1.00 94.06 92 THR A CA 1
ATOM 716 C C . THR A 1 92 ? 5.901 17.714 -0.460 1.00 94.06 92 THR A C 1
ATOM 718 O O . THR A 1 92 ? 7.051 17.901 -0.847 1.00 94.06 92 THR A O 1
ATOM 721 N N . HIS A 1 93 ? 5.346 18.527 0.439 1.00 94.12 93 HIS A N 1
ATOM 722 C CA . HIS A 1 93 ? 6.069 19.677 0.983 1.00 94.12 93 HIS A CA 1
ATOM 723 C C . HIS A 1 93 ? 7.199 19.240 1.921 1.00 94.12 93 HIS A C 1
ATOM 725 O O . HIS A 1 93 ? 6.967 18.556 2.915 1.00 94.12 93 HIS A O 1
ATOM 731 N N . GLN A 1 94 ? 8.408 19.753 1.678 1.00 93.25 94 GLN A N 1
ATOM 732 C CA . GLN A 1 94 ? 9.621 19.419 2.439 1.00 93.25 94 GLN A CA 1
ATOM 733 C C . GLN A 1 94 ? 9.494 19.499 3.971 1.00 93.25 94 GLN A C 1
ATOM 735 O O . GLN A 1 94 ? 10.100 18.695 4.668 1.00 93.25 94 GLN A O 1
ATOM 740 N N . LYS A 1 95 ? 8.676 20.414 4.514 1.00 93.12 95 LYS A N 1
ATOM 741 C CA . LYS A 1 95 ? 8.530 20.615 5.966 1.00 93.12 95 LYS A CA 1
ATOM 742 C C . LYS A 1 95 ? 7.883 19.432 6.693 1.00 93.12 95 LYS A C 1
ATOM 744 O O . LYS A 1 95 ? 7.973 19.358 7.913 1.00 93.12 95 LYS A O 1
ATOM 749 N N . TRP A 1 96 ? 7.194 18.555 5.960 1.00 92.00 96 TRP A N 1
ATOM 750 C CA . TRP A 1 96 ? 6.544 17.366 6.514 1.00 92.00 96 TRP A CA 1
ATOM 751 C C . TRP A 1 96 ? 7.470 16.152 6.569 1.00 92.00 96 TRP A C 1
ATOM 753 O O . TRP A 1 96 ? 7.122 15.147 7.183 1.00 92.00 96 TRP A O 1
ATOM 763 N N . PHE A 1 97 ? 8.657 16.254 5.972 1.00 90.50 97 PHE A N 1
ATOM 764 C CA . PHE A 1 97 ? 9.666 15.210 6.008 1.00 90.50 97 PHE A CA 1
ATOM 765 C C . PHE A 1 97 ? 10.724 15.517 7.060 1.00 90.50 97 PHE A C 1
ATOM 767 O O . PHE A 1 97 ? 11.095 16.671 7.306 1.00 90.50 97 PHE A O 1
ATOM 774 N N . LYS A 1 98 ? 11.223 14.447 7.678 1.00 86.62 98 LYS A N 1
ATOM 775 C CA . LYS A 1 98 ? 12.319 14.512 8.637 1.00 86.62 98 LYS A CA 1
ATOM 776 C C . LYS A 1 98 ? 13.582 15.013 7.924 1.00 86.62 98 LYS A C 1
ATOM 778 O O . LYS A 1 98 ? 14.007 14.418 6.940 1.00 86.62 98 LYS A O 1
ATOM 783 N N . GLN A 1 99 ? 14.156 16.113 8.408 1.00 82.12 99 GLN A N 1
ATOM 784 C CA . GLN A 1 99 ? 15.314 16.753 7.766 1.00 82.12 99 GLN A CA 1
ATOM 785 C C . GLN A 1 99 ? 16.613 15.971 8.011 1.00 82.12 99 GLN A C 1
ATOM 787 O O . GLN A 1 99 ? 17.482 15.937 7.152 1.00 82.12 99 GLN A O 1
ATOM 792 N N . ASP A 1 100 ? 16.718 15.276 9.144 1.00 84.44 100 ASP A N 1
ATOM 793 C CA . ASP A 1 100 ? 17.836 14.409 9.533 1.00 84.44 100 ASP A CA 1
ATOM 794 C C . ASP A 1 100 ? 17.587 12.934 9.157 1.00 84.44 100 ASP A C 1
ATOM 796 O O . ASP A 1 100 ? 17.863 12.014 9.929 1.00 84.44 100 ASP A O 1
ATOM 800 N N . TRP A 1 101 ? 17.012 12.690 7.977 1.00 81.12 101 TRP A N 1
ATOM 801 C CA . TRP A 1 101 ? 16.668 11.343 7.502 1.00 81.12 101 TRP A CA 1
ATOM 802 C C . TRP A 1 101 ? 17.893 10.445 7.278 1.00 81.12 101 TRP A C 1
ATOM 804 O O . TRP A 1 101 ? 17.787 9.228 7.435 1.00 81.12 101 TRP A O 1
ATOM 814 N N . GLU A 1 102 ? 19.058 11.030 6.987 1.00 79.56 102 GLU A N 1
ATOM 815 C CA . GLU A 1 102 ? 20.328 10.307 6.830 1.00 79.56 102 GLU A CA 1
ATOM 816 C C . GLU A 1 102 ? 20.671 9.502 8.094 1.00 79.56 102 GLU A C 1
ATOM 818 O O . GLU A 1 102 ? 21.117 8.360 8.006 1.00 79.56 102 GLU A O 1
ATOM 823 N N . ASN A 1 103 ? 20.332 10.029 9.278 1.00 80.00 103 ASN A N 1
ATOM 824 C CA . ASN A 1 103 ? 20.521 9.340 10.561 1.00 80.00 103 ASN A CA 1
ATOM 825 C C . ASN A 1 103 ? 19.559 8.156 10.766 1.00 80.00 103 ASN A C 1
ATOM 827 O O . ASN A 1 103 ? 19.749 7.351 11.675 1.00 80.00 103 ASN A O 1
ATOM 831 N N . VAL A 1 104 ? 18.498 8.065 9.960 1.00 77.81 104 VAL A N 1
ATOM 832 C CA . VAL A 1 104 ? 17.456 7.027 10.034 1.00 77.81 104 VAL A CA 1
ATOM 833 C C . VAL A 1 104 ? 17.653 5.954 8.955 1.00 77.81 104 VAL A C 1
ATOM 835 O O . VAL A 1 104 ? 17.002 4.909 9.002 1.00 77.81 104 VAL A O 1
ATOM 838 N N . GLY A 1 105 ? 18.556 6.179 7.992 1.00 80.69 105 GLY A N 1
ATOM 839 C CA . GLY A 1 105 ? 18.859 5.219 6.927 1.00 80.69 105 GLY A CA 1
ATOM 840 C C . GLY A 1 105 ? 17.649 4.905 6.041 1.00 80.69 105 GLY A C 1
ATOM 841 O O . GLY A 1 105 ? 17.410 3.743 5.712 1.00 80.69 105 GLY A O 1
ATOM 842 N N . SER A 1 106 ? 16.829 5.915 5.738 1.00 83.19 106 SER A N 1
ATOM 843 C CA . SER A 1 106 ? 15.667 5.787 4.853 1.00 83.19 106 SER A CA 1
ATOM 844 C C . SER A 1 106 ? 15.453 7.081 4.085 1.00 83.19 106 SER A C 1
ATOM 846 O O . SER A 1 106 ? 15.224 8.124 4.699 1.00 83.19 106 SER A O 1
ATOM 848 N N . THR A 1 107 ? 15.476 7.009 2.757 1.00 90.25 107 THR A N 1
ATOM 849 C CA . THR A 1 107 ? 15.208 8.160 1.892 1.00 90.25 107 THR A CA 1
ATOM 850 C C . THR A 1 107 ? 13.763 8.642 2.077 1.00 90.25 107 THR A C 1
ATOM 852 O O . THR A 1 107 ? 12.834 7.838 1.951 1.00 90.25 107 THR A O 1
ATOM 855 N N . PRO A 1 108 ? 13.531 9.928 2.396 1.00 91.50 108 PRO A N 1
ATOM 856 C CA . PRO A 1 108 ? 12.193 10.469 2.551 1.00 91.50 108 PRO A CA 1
ATOM 857 C C . PRO A 1 108 ? 11.553 10.723 1.187 1.00 91.50 108 PRO A C 1
ATOM 859 O O . PRO A 1 108 ? 12.230 10.989 0.195 1.00 91.50 108 PRO A O 1
ATOM 862 N N . GLY A 1 109 ? 10.226 10.707 1.157 1.00 92.12 109 GLY A N 1
ATOM 863 C CA . GLY A 1 109 ? 9.452 11.073 -0.019 1.00 92.12 109 GLY A CA 1
ATOM 864 C C . GLY A 1 109 ? 8.095 10.392 -0.046 1.00 92.12 109 GLY A C 1
ATOM 865 O O . GLY A 1 109 ? 7.698 9.706 0.895 1.00 92.12 109 GLY A O 1
ATOM 866 N N . CYS A 1 110 ? 7.390 10.585 -1.149 1.00 91.56 110 CYS A N 1
ATOM 867 C CA . CYS A 1 110 ? 6.148 9.913 -1.476 1.00 91.56 110 CYS A CA 1
ATOM 868 C C . CYS A 1 110 ? 6.282 9.245 -2.835 1.00 91.56 110 CYS A C 1
ATOM 870 O O . CYS A 1 110 ? 6.793 9.832 -3.792 1.00 91.56 110 CYS A O 1
ATOM 872 N N . ILE A 1 111 ? 5.752 8.036 -2.948 1.00 90.19 111 ILE A N 1
ATOM 873 C CA . ILE A 1 111 ? 5.663 7.347 -4.222 1.00 90.19 111 ILE A CA 1
ATOM 874 C C . ILE A 1 111 ? 4.342 6.601 -4.302 1.00 90.19 111 ILE A C 1
ATOM 876 O O . ILE A 1 111 ? 3.779 6.204 -3.298 1.00 90.19 111 ILE A O 1
ATOM 880 N N . ASN A 1 112 ? 3.833 6.444 -5.517 1.00 89.12 112 ASN A N 1
ATOM 881 C CA . ASN A 1 112 ? 2.762 5.509 -5.814 1.00 89.12 112 ASN A CA 1
ATOM 882 C C . ASN A 1 112 ? 3.233 4.690 -7.008 1.00 89.12 112 ASN A C 1
ATOM 884 O O . ASN A 1 112 ? 3.501 5.251 -8.076 1.00 89.12 112 ASN A O 1
ATOM 888 N N . ILE A 1 113 ? 3.358 3.382 -6.827 1.00 90.44 113 ILE A N 1
ATOM 889 C CA . ILE A 1 113 ? 3.637 2.444 -7.909 1.00 90.44 113 ILE A CA 1
ATOM 890 C C . ILE A 1 113 ? 2.380 1.643 -8.202 1.00 90.44 113 ILE A C 1
ATOM 892 O O . ILE A 1 113 ? 1.645 1.231 -7.306 1.00 90.44 113 ILE A O 1
ATOM 896 N N . SER A 1 114 ? 2.105 1.457 -9.483 1.00 91.56 114 SER A N 1
ATOM 897 C CA . SER A 1 114 ? 0.891 0.794 -9.919 1.00 91.56 114 SER A CA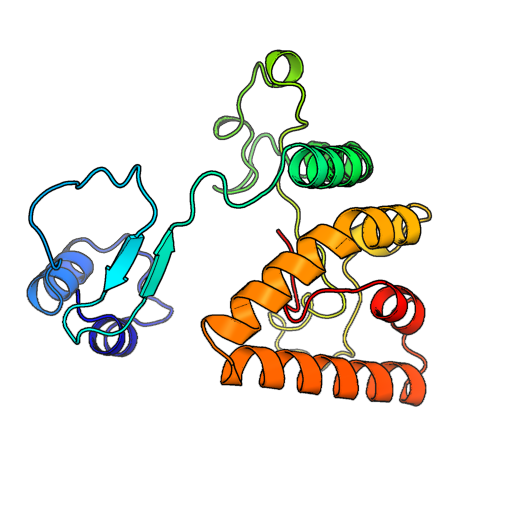 1
ATOM 898 C C . SER A 1 114 ? 1.028 0.240 -11.335 1.00 91.56 114 SER A C 1
ATOM 900 O O . SER A 1 114 ? 1.613 0.916 -12.187 1.00 91.56 114 SER A O 1
ATOM 902 N N . PRO A 1 115 ? 0.436 -0.929 -11.618 1.00 90.88 115 PRO A N 1
ATOM 903 C CA . PRO A 1 115 ? 0.270 -1.425 -12.974 1.00 90.88 115 PRO A CA 1
ATOM 904 C C . PRO A 1 115 ? -0.794 -0.660 -13.776 1.00 90.88 115 PRO A C 1
ATOM 906 O O . PRO A 1 115 ? -0.662 -0.588 -14.986 1.00 90.88 115 PRO A O 1
ATOM 909 N N . ALA A 1 116 ? -1.839 -0.089 -13.158 1.00 86.62 116 ALA A N 1
ATOM 910 C CA . ALA A 1 116 ? -2.977 0.471 -13.911 1.00 86.62 116 ALA A CA 1
ATOM 911 C C . ALA A 1 116 ? -3.782 1.590 -13.207 1.00 86.62 116 ALA A C 1
ATOM 913 O O . ALA A 1 116 ? -4.925 1.856 -13.574 1.00 86.62 116 ALA A O 1
ATOM 914 N N . TRP A 1 117 ? -3.233 2.248 -12.182 1.00 75.06 117 TRP A N 1
ATOM 915 C CA . TRP A 1 117 ? -3.955 3.232 -11.360 1.00 75.06 117 TRP A CA 1
ATOM 916 C C . TRP A 1 117 ? -4.155 4.574 -12.049 1.00 75.06 117 TRP A C 1
ATOM 918 O O . TRP A 1 117 ? -5.199 5.191 -11.863 1.00 75.06 117 TRP A O 1
ATOM 928 N N . PHE A 1 118 ? -3.164 5.037 -12.821 1.00 68.25 118 PHE A N 1
ATOM 929 C CA . PHE A 1 118 ? -3.066 6.443 -13.233 1.00 68.25 118 PHE A CA 1
ATOM 930 C C . PHE A 1 118 ? -4.355 6.972 -13.878 1.00 68.25 118 PHE A C 1
ATOM 932 O O . PHE A 1 118 ? -4.726 8.114 -13.651 1.00 68.25 118 PHE A O 1
ATOM 939 N N . GLN A 1 119 ? -5.094 6.126 -14.595 1.00 70.62 119 GLN A N 1
ATOM 940 C CA . GLN A 1 119 ? -6.299 6.524 -15.318 1.00 70.62 119 GLN A CA 1
ATOM 941 C C . GLN A 1 119 ? -7.598 6.485 -14.508 1.00 70.62 119 GLN A C 1
ATOM 943 O O . GLN A 1 119 ? -8.595 7.024 -14.971 1.00 70.62 119 GLN A O 1
ATOM 948 N N . GLN A 1 120 ? -7.613 5.929 -13.289 1.00 64.44 120 GLN A N 1
ATOM 949 C CA . GLN A 1 120 ? -8.827 5.910 -12.454 1.00 64.44 120 GLN A CA 1
ATOM 950 C C . GLN A 1 120 ? -9.306 7.316 -12.047 1.00 64.44 120 GLN A C 1
ATOM 952 O O . GLN A 1 120 ? -10.463 7.470 -11.667 1.00 64.44 120 GLN A O 1
ATOM 957 N N . GLY A 1 121 ? -8.442 8.334 -12.137 1.00 63.78 121 GLY A N 1
ATOM 958 C CA . GLY A 1 121 ? -8.771 9.731 -11.835 1.00 63.78 121 GLY A CA 1
ATOM 959 C C . GLY A 1 121 ? -9.054 10.619 -13.051 1.00 63.78 121 GLY A C 1
ATOM 960 O O . GLY A 1 121 ? -9.294 11.810 -12.868 1.00 63.78 121 GLY A O 1
ATOM 961 N N . HIS A 1 122 ? -9.004 10.084 -14.275 1.00 65.81 122 HIS A N 1
ATOM 962 C CA . HIS A 1 122 ? -9.227 10.861 -15.494 1.00 65.81 122 HIS A CA 1
ATOM 963 C C . HIS A 1 122 ? -10.548 10.456 -16.155 1.00 65.81 122 HIS A C 1
ATOM 965 O O . HIS A 1 122 ? -10.817 9.278 -16.359 1.00 65.81 122 HIS A O 1
ATOM 971 N N . GLU A 1 123 ? -11.364 11.442 -16.533 1.00 59.28 123 GLU A N 1
ATOM 972 C CA . GLU A 1 123 ? -12.646 11.228 -17.231 1.00 59.28 123 GLU A CA 1
ATOM 973 C C . GLU A 1 123 ? -12.467 10.692 -18.665 1.00 59.28 123 GLU A C 1
ATOM 975 O O . GLU A 1 123 ?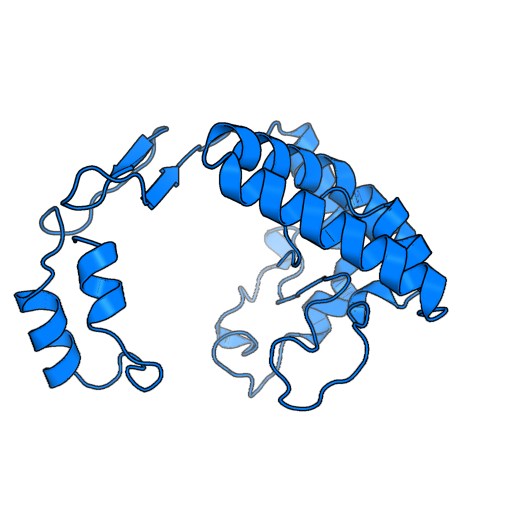 -13.420 10.240 -19.300 1.00 59.28 123 GLU A O 1
ATOM 980 N N . ASN A 1 124 ? -11.233 10.706 -19.175 1.00 64.62 124 ASN A N 1
ATOM 981 C CA . ASN A 1 124 ? -10.900 10.200 -20.497 1.00 64.62 124 ASN A CA 1
ATOM 982 C C . ASN A 1 124 ? -10.704 8.679 -20.438 1.00 64.62 124 ASN A C 1
ATOM 984 O O . ASN A 1 124 ? -9.854 8.184 -19.702 1.00 64.62 124 ASN A O 1
ATOM 988 N N . LEU A 1 125 ? -11.466 7.950 -21.260 1.00 64.06 125 LEU A N 1
ATOM 989 C CA . LEU A 1 125 ? -11.399 6.494 -21.459 1.00 64.06 125 LEU A CA 1
ATOM 990 C C . LEU A 1 125 ? -10.107 6.058 -22.179 1.00 64.06 125 LEU A C 1
ATOM 992 O O . LEU A 1 125 ? -10.159 5.426 -23.235 1.00 64.06 125 LEU A O 1
ATOM 996 N N . SER A 1 126 ? -8.941 6.428 -21.662 1.00 75.19 126 SER A N 1
ATOM 997 C CA . SER A 1 126 ? -7.672 5.932 -22.185 1.00 75.19 126 SER A CA 1
ATOM 998 C C . SER A 1 126 ? -7.396 4.502 -21.694 1.00 75.19 126 SER A C 1
ATOM 1000 O O . SER A 1 126 ? -8.135 3.935 -20.883 1.00 75.19 126 SER A O 1
ATOM 1002 N N . ASP A 1 127 ? -6.392 3.854 -22.285 1.00 85.75 127 ASP A N 1
ATOM 1003 C CA . ASP A 1 127 ? -6.018 2.486 -21.926 1.00 85.75 127 ASP A CA 1
ATOM 1004 C C . ASP A 1 127 ? -5.061 2.438 -20.743 1.00 85.75 127 ASP A C 1
ATOM 1006 O O . ASP A 1 127 ? -4.141 3.248 -20.716 1.00 85.75 127 ASP A O 1
ATOM 1010 N N . PRO A 1 128 ? -5.238 1.504 -19.787 1.00 87.31 128 PRO A N 1
ATOM 1011 C CA . PRO A 1 128 ? -4.519 1.527 -18.521 1.00 87.31 128 PRO A CA 1
ATOM 1012 C C . PRO A 1 128 ? -3.013 1.536 -18.747 1.00 87.31 128 PRO A C 1
ATOM 1014 O O . PRO A 1 128 ? -2.494 0.794 -19.579 1.00 87.31 128 PRO A O 1
ATOM 1017 N N . GLU A 1 129 ? -2.318 2.347 -17.956 1.00 89.50 129 GLU A N 1
ATOM 1018 C CA . GLU A 1 129 ? -0.874 2.502 -18.047 1.00 89.50 129 GLU A CA 1
ATOM 1019 C C . GLU A 1 129 ? -0.194 2.195 -16.722 1.00 89.50 129 GLU A C 1
ATOM 1021 O O . GLU A 1 129 ? -0.661 2.580 -15.643 1.00 89.50 129 GLU A O 1
ATOM 1026 N N . VAL A 1 130 ? 0.977 1.578 -16.852 1.00 91.00 130 VAL A N 1
ATOM 1027 C CA . VAL A 1 130 ? 1.927 1.389 -15.766 1.00 91.00 130 VAL A CA 1
ATOM 1028 C C . VAL A 1 130 ? 2.408 2.756 -15.267 1.00 91.00 130 VAL A C 1
ATOM 1030 O O . VAL A 1 130 ? 2.667 3.676 -16.044 1.00 91.00 130 VAL A O 1
ATOM 1033 N N . SER A 1 131 ? 2.535 2.908 -13.951 1.00 89.62 131 SER A N 1
ATOM 1034 C CA . SER A 1 131 ? 3.045 4.132 -13.322 1.00 89.62 131 SER A CA 1
ATOM 1035 C C . SER A 1 131 ? 4.443 4.506 -13.832 1.00 89.62 131 SER A C 1
ATOM 1037 O O . SER A 1 131 ? 5.272 3.639 -14.104 1.00 89.62 131 SER A O 1
ATOM 1039 N N . ALA A 1 132 ? 4.742 5.807 -13.912 1.00 87.00 132 ALA A N 1
ATOM 1040 C CA . ALA A 1 132 ? 6.025 6.301 -14.426 1.00 87.00 132 ALA A CA 1
ATOM 1041 C C . ALA A 1 132 ? 7.243 5.725 -13.675 1.00 87.00 132 ALA A C 1
ATOM 1043 O O . ALA A 1 132 ? 8.272 5.451 -14.289 1.00 87.00 132 ALA A O 1
ATOM 1044 N N . SER A 1 133 ? 7.104 5.469 -12.371 1.00 86.56 133 SER A N 1
ATOM 1045 C CA . SER A 1 133 ? 8.132 4.850 -11.524 1.00 86.56 133 SER A CA 1
ATOM 1046 C C . SER A 1 133 ? 8.533 3.434 -11.961 1.00 86.56 133 SER A C 1
ATOM 1048 O O . SER A 1 133 ? 9.613 2.974 -11.607 1.00 86.56 133 SER A O 1
ATOM 1050 N N . LEU A 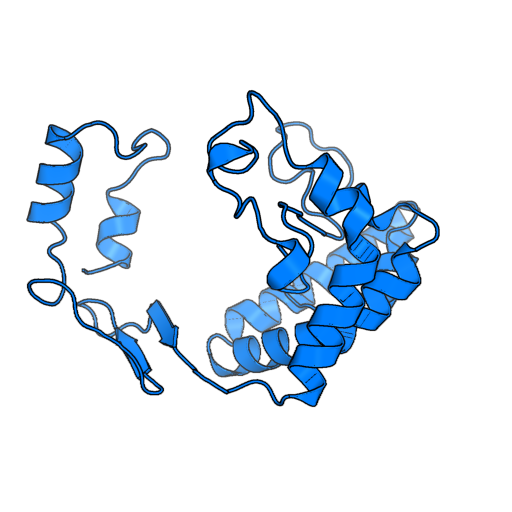1 134 ? 7.692 2.751 -12.743 1.00 88.56 134 LEU A N 1
ATOM 1051 C 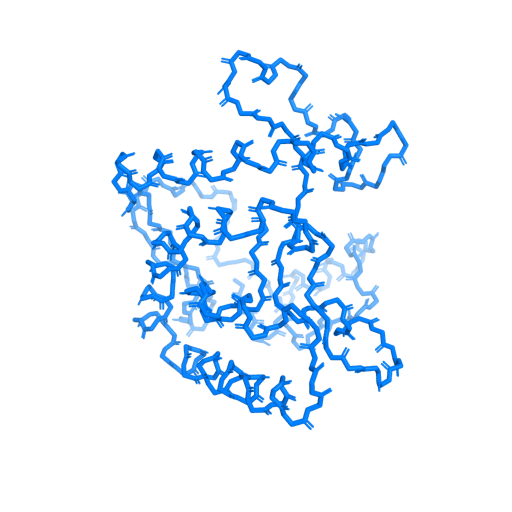CA . LEU A 1 134 ? 7.919 1.394 -13.242 1.00 88.56 134 LEU A CA 1
ATOM 1052 C C . LEU A 1 134 ? 8.223 1.346 -14.753 1.00 88.56 134 LEU A C 1
ATOM 1054 O O . LEU A 1 134 ? 8.393 0.265 -15.302 1.00 88.56 134 LEU A O 1
ATOM 1058 N N . LYS A 1 135 ? 8.348 2.492 -15.440 1.00 86.38 135 LYS A N 1
ATOM 1059 C CA . LYS A 1 135 ? 8.705 2.544 -16.876 1.00 86.38 135 LYS A CA 1
ATOM 1060 C C . LYS A 1 135 ? 10.226 2.534 -17.141 1.00 86.38 135 LYS A C 1
ATOM 1062 O O . LYS A 1 135 ? 10.648 2.635 -18.289 1.00 86.38 135 LYS A O 1
ATOM 1067 N N . GLY A 1 136 ? 11.058 2.453 -16.097 1.00 81.56 136 GLY A N 1
ATOM 1068 C CA . GLY A 1 136 ? 12.524 2.538 -16.186 1.00 81.56 136 GLY A CA 1
ATOM 1069 C C . GLY A 1 136 ? 13.257 1.187 -16.135 1.00 81.56 136 GLY A C 1
ATOM 1070 O O . GLY A 1 136 ? 12.648 0.170 -15.819 1.00 81.56 136 GLY A O 1
ATOM 1071 N N . PRO A 1 137 ? 14.586 1.168 -16.356 1.00 79.19 137 PRO A N 1
ATOM 1072 C CA . PRO A 1 137 ? 15.400 -0.058 -16.362 1.00 79.19 137 PRO A CA 1
ATOM 1073 C C . PRO A 1 137 ? 15.476 -0.766 -14.998 1.00 79.19 137 PRO A C 1
ATOM 1075 O O . PRO A 1 137 ? 15.854 -1.932 -14.921 1.00 79.19 137 PRO A O 1
ATOM 1078 N N . SER A 1 138 ? 15.125 -0.073 -13.913 1.00 84.81 138 SER A N 1
ATOM 1079 C CA . SER A 1 138 ? 15.072 -0.645 -12.562 1.00 84.81 138 SER A CA 1
ATOM 1080 C C . SER A 1 138 ? 13.735 -1.317 -12.237 1.00 84.81 138 SER A C 1
ATOM 1082 O O . SER A 1 138 ? 13.619 -1.904 -11.164 1.00 84.81 138 SER A O 1
ATOM 1084 N N . SER A 1 139 ? 12.733 -1.236 -13.121 1.00 87.69 139 SER A N 1
ATOM 1085 C CA . SER A 1 139 ? 11.360 -1.702 -12.874 1.00 87.69 139 SER A CA 1
ATOM 1086 C C . SER A 1 139 ? 11.303 -3.159 -12.432 1.00 87.69 139 SER A C 1
ATOM 1088 O O . SER A 1 139 ? 10.748 -3.457 -11.381 1.00 87.69 139 SER A O 1
ATOM 1090 N N . GLU A 1 140 ? 11.957 -4.052 -13.169 1.00 90.44 140 GLU A N 1
ATOM 1091 C CA . GLU A 1 140 ? 12.012 -5.477 -12.854 1.00 90.44 140 GLU A CA 1
ATOM 1092 C C . GLU A 1 140 ? 12.635 -5.730 -11.474 1.00 90.44 140 GLU A C 1
ATOM 1094 O O . GLU A 1 140 ? 12.107 -6.510 -10.683 1.00 90.44 140 GLU A O 1
ATOM 1099 N N . LYS A 1 141 ? 13.736 -5.039 -11.146 1.00 91.12 141 LYS A N 1
ATOM 1100 C CA . LYS A 1 141 ? 14.399 -5.171 -9.839 1.00 91.12 141 LYS A CA 1
ATOM 1101 C C . LYS A 1 141 ? 13.496 -4.696 -8.704 1.00 91.12 141 LYS A C 1
ATOM 1103 O O . LYS A 1 141 ? 13.409 -5.374 -7.686 1.00 91.12 141 LYS A O 1
ATOM 1108 N N . ILE A 1 142 ? 12.811 -3.568 -8.897 1.00 90.56 142 ILE A N 1
ATOM 1109 C CA . ILE A 1 142 ? 11.839 -3.030 -7.939 1.00 90.56 142 ILE A CA 1
ATOM 1110 C C . ILE A 1 142 ? 10.705 -4.037 -7.737 1.00 90.56 142 ILE A C 1
ATOM 1112 O O . ILE A 1 142 ? 10.425 -4.417 -6.604 1.00 90.56 142 ILE A O 1
ATOM 1116 N N . LEU A 1 143 ? 10.091 -4.514 -8.824 1.00 93.00 143 LEU A N 1
ATOM 1117 C CA . LEU A 1 143 ? 8.966 -5.447 -8.776 1.00 93.00 143 LEU A CA 1
ATOM 1118 C C . LEU A 1 143 ? 9.344 -6.764 -8.091 1.00 93.00 143 LEU A C 1
ATOM 1120 O O . LEU A 1 143 ? 8.609 -7.243 -7.232 1.00 93.00 143 LEU A O 1
ATOM 1124 N N . LYS A 1 144 ? 10.523 -7.315 -8.396 1.00 92.75 144 LYS A N 1
ATOM 1125 C CA . LYS A 1 144 ? 11.045 -8.504 -7.709 1.00 92.75 144 LYS A CA 1
ATOM 1126 C C . LYS A 1 144 ? 11.323 -8.243 -6.228 1.00 92.75 144 LYS A C 1
ATOM 1128 O O . LYS A 1 144 ? 10.995 -9.092 -5.404 1.00 92.75 144 LYS A O 1
ATOM 1133 N N . GLY A 1 145 ? 11.881 -7.080 -5.886 1.00 90.38 145 GLY A N 1
ATOM 1134 C CA . GLY A 1 145 ? 12.168 -6.693 -4.502 1.00 90.38 145 GLY A CA 1
ATOM 1135 C C . GLY A 1 145 ? 10.908 -6.565 -3.642 1.00 90.38 145 GLY A C 1
ATOM 1136 O O . GLY A 1 145 ? 10.889 -7.015 -2.500 1.00 90.38 145 GLY A O 1
ATOM 1137 N N . ILE A 1 146 ? 9.822 -6.022 -4.200 1.00 90.50 146 ILE A N 1
ATOM 1138 C CA . ILE A 1 146 ? 8.551 -5.858 -3.475 1.00 90.50 146 ILE A CA 1
ATOM 1139 C C . ILE A 1 146 ? 7.645 -7.092 -3.533 1.00 90.50 146 ILE A C 1
ATOM 1141 O O . ILE A 1 146 ? 6.658 -7.146 -2.799 1.00 90.50 146 ILE A O 1
ATOM 1145 N N . ALA A 1 147 ? 7.938 -8.076 -4.392 1.00 92.75 147 ALA A N 1
ATOM 1146 C CA . ALA A 1 147 ? 7.027 -9.182 -4.679 1.00 92.75 147 ALA A CA 1
ATOM 1147 C C . ALA A 1 147 ? 6.636 -9.966 -3.419 1.00 92.75 147 ALA A C 1
ATOM 1149 O O . ALA A 1 147 ? 5.459 -10.218 -3.165 1.00 92.75 147 ALA A O 1
ATOM 1150 N N . ARG A 1 148 ? 7.612 -10.328 -2.584 1.00 92.19 148 ARG A N 1
ATOM 1151 C CA . ARG A 1 148 ? 7.341 -11.093 -1.363 1.00 92.19 148 ARG A CA 1
ATOM 1152 C C . ARG A 1 148 ? 6.536 -10.289 -0.329 1.00 92.19 148 ARG A C 1
ATOM 1154 O O . ARG A 1 148 ? 5.497 -10.797 0.103 1.00 92.19 148 ARG A O 1
ATOM 1161 N N . PRO A 1 149 ? 6.924 -9.055 0.042 1.00 90.50 149 PRO A N 1
ATOM 1162 C CA . PRO A 1 149 ? 6.096 -8.203 0.898 1.00 90.50 149 PRO A CA 1
ATOM 1163 C C . PRO A 1 149 ? 4.667 -8.001 0.368 1.00 90.50 149 PRO A C 1
ATOM 1165 O O . PRO A 1 149 ? 3.698 -8.124 1.120 1.00 90.50 149 PRO A O 1
ATOM 1168 N N . ALA A 1 150 ? 4.516 -7.771 -0.939 1.00 93.12 150 ALA A N 1
ATOM 1169 C CA . ALA A 1 150 ? 3.219 -7.625 -1.597 1.00 93.12 150 ALA A CA 1
ATOM 1170 C C . ALA A 1 150 ? 2.366 -8.906 -1.532 1.00 93.12 150 ALA A C 1
ATOM 1172 O O . ALA A 1 150 ? 1.154 -8.845 -1.289 1.00 93.12 150 ALA A O 1
ATOM 1173 N N . ALA A 1 151 ? 2.993 -10.073 -1.692 1.00 94.62 151 ALA A N 1
ATOM 1174 C CA . ALA A 1 151 ? 2.327 -11.363 -1.555 1.00 94.62 151 ALA A CA 1
ATOM 1175 C C . ALA A 1 151 ? 1.846 -11.602 -0.116 1.00 94.62 151 ALA A C 1
ATOM 1177 O O . ALA A 1 151 ? 0.734 -12.092 0.078 1.00 94.62 151 ALA A O 1
ATOM 1178 N N . ILE A 1 152 ? 2.634 -11.213 0.894 1.00 93.75 152 ILE A N 1
ATOM 1179 C CA . ILE A 1 152 ? 2.241 -11.299 2.311 1.00 93.75 152 ILE A CA 1
ATOM 1180 C C . ILE A 1 152 ? 1.020 -10.413 2.582 1.00 93.75 152 ILE A C 1
ATOM 1182 O O . ILE A 1 152 ? 0.040 -10.889 3.158 1.00 93.75 152 ILE A O 1
ATOM 1186 N N . ALA A 1 153 ? 1.028 -9.161 2.113 1.00 92.31 153 ALA A N 1
ATOM 1187 C CA . ALA A 1 153 ? -0.121 -8.262 2.238 1.00 92.31 153 ALA A CA 1
ATOM 1188 C C . ALA A 1 153 ? -1.375 -8.832 1.547 1.00 92.31 153 ALA A C 1
ATOM 1190 O O . ALA A 1 153 ? -2.477 -8.788 2.098 1.00 92.31 153 ALA A O 1
ATOM 1191 N N . SER A 1 154 ? -1.206 -9.442 0.372 1.00 95.88 154 SER A N 1
ATOM 1192 C CA . SER A 1 154 ? -2.291 -10.109 -0.356 1.00 95.88 154 SER A CA 1
ATOM 1193 C C . SER A 1 154 ? -2.820 -11.343 0.380 1.00 95.88 154 SER A C 1
ATOM 1195 O O . SER A 1 154 ? -4.030 -11.563 0.428 1.00 95.88 154 SER A O 1
ATOM 1197 N N . ALA A 1 155 ? -1.940 -12.142 0.988 1.00 95.56 155 ALA A N 1
ATOM 1198 C CA . ALA A 1 155 ? -2.324 -13.300 1.788 1.00 95.56 155 ALA A CA 1
ATOM 1199 C C . ALA A 1 155 ? -3.089 -12.878 3.050 1.00 95.56 155 ALA A C 1
ATOM 1201 O O . ALA A 1 155 ? -4.108 -13.484 3.384 1.00 95.56 155 ALA A O 1
ATOM 1202 N N . ALA A 1 156 ? -2.655 -11.797 3.703 1.00 94.06 156 ALA A N 1
ATOM 1203 C CA . ALA A 1 156 ? -3.382 -11.202 4.814 1.00 94.06 156 ALA A CA 1
ATOM 1204 C C . ALA A 1 156 ? -4.780 -10.741 4.367 1.00 94.06 156 ALA A C 1
ATOM 1206 O O . ALA A 1 156 ? -5.769 -11.072 5.021 1.00 94.06 156 ALA A O 1
ATOM 1207 N N . LEU A 1 157 ? -4.894 -10.060 3.217 1.00 95.06 157 LEU A N 1
ATOM 1208 C CA . LEU A 1 157 ? -6.192 -9.655 2.669 1.00 95.06 157 LEU A CA 1
ATOM 1209 C C . LEU A 1 157 ? -7.098 -10.858 2.390 1.00 95.06 157 LEU A C 1
ATOM 1211 O O . LEU A 1 157 ? -8.285 -10.799 2.685 1.00 95.06 157 LEU A O 1
ATOM 1215 N N . ARG A 1 158 ? -6.557 -11.969 1.878 1.00 96.81 158 ARG A N 1
ATOM 1216 C CA . ARG A 1 158 ? -7.336 -13.194 1.651 1.00 96.81 158 ARG A CA 1
ATOM 1217 C C . ARG A 1 158 ? -7.995 -13.716 2.928 1.00 96.81 158 ARG A C 1
ATOM 1219 O O . ARG A 1 158 ? -9.092 -14.255 2.843 1.00 96.81 158 ARG A O 1
ATOM 1226 N N . VAL A 1 159 ? -7.333 -13.587 4.077 1.00 93.88 159 VAL A N 1
ATOM 1227 C CA . VAL A 1 159 ? -7.872 -14.012 5.379 1.00 93.88 159 VAL A CA 1
ATOM 1228 C C . VAL A 1 159 ? -8.858 -12.982 5.924 1.00 93.88 159 VAL A C 1
ATOM 1230 O O . VAL A 1 159 ? -9.940 -13.349 6.369 1.00 93.88 159 VAL A O 1
ATOM 1233 N N . MET A 1 160 ? -8.492 -11.699 5.882 1.00 92.81 160 MET A N 1
ATOM 1234 C CA . MET A 1 160 ? -9.278 -10.624 6.494 1.00 92.81 160 MET A CA 1
ATOM 1235 C C . MET A 1 160 ? -10.532 -10.268 5.683 1.00 92.81 160 MET A C 1
ATOM 1237 O O . MET A 1 160 ? -11.579 -10.006 6.266 1.00 92.81 160 MET A O 1
ATOM 1241 N N . TYR A 1 161 ? -10.425 -10.264 4.351 1.00 92.50 161 TYR A N 1
ATOM 1242 C CA . TYR A 1 161 ? -11.470 -9.859 3.403 1.00 92.50 161 TYR A CA 1
ATOM 1243 C C . TYR A 1 161 ? -11.408 -10.698 2.105 1.00 92.50 161 TYR A C 1
ATOM 1245 O O . TYR A 1 161 ? -10.989 -10.203 1.050 1.00 92.50 161 TYR A O 1
ATOM 1253 N N . PRO A 1 162 ? -11.847 -11.974 2.141 1.00 95.38 162 PRO A N 1
ATOM 1254 C CA . PRO A 1 162 ? -11.723 -12.898 1.009 1.00 95.38 162 PRO A CA 1
ATOM 1255 C C . PRO A 1 162 ? -12.359 -12.387 -0.292 1.00 95.38 162 PRO A C 1
ATOM 1257 O O . PRO A 1 162 ? -11.784 -12.540 -1.369 1.00 95.38 162 PRO A O 1
ATOM 1260 N N . GLU A 1 163 ? -13.532 -11.753 -0.212 1.00 95.25 163 GLU A N 1
ATOM 1261 C CA . GLU A 1 163 ? -14.234 -11.233 -1.393 1.00 95.25 163 GLU A CA 1
ATOM 1262 C C . GLU A 1 163 ? -13.417 -10.164 -2.123 1.00 95.25 163 GLU A C 1
ATOM 1264 O O . GLU A 1 163 ? -13.304 -10.201 -3.352 1.00 95.25 163 GLU A O 1
ATOM 1269 N N . GLN A 1 164 ? -12.794 -9.254 -1.366 1.00 94.12 164 GLN A N 1
ATOM 1270 C CA . GLN A 1 164 ? -11.939 -8.204 -1.911 1.00 94.12 164 GLN A CA 1
ATOM 1271 C C . GLN A 1 164 ? -10.669 -8.791 -2.533 1.00 94.12 164 GLN A C 1
ATOM 1273 O O . GLN A 1 164 ? -10.276 -8.380 -3.624 1.00 94.12 164 GLN A O 1
ATOM 1278 N N . TYR A 1 165 ? -10.070 -9.800 -1.898 1.00 96.94 165 TYR A N 1
ATOM 1279 C CA . TYR A 1 165 ? -8.940 -10.534 -2.468 1.00 96.94 165 TYR A CA 1
ATOM 1280 C C . TYR A 1 165 ? -9.284 -11.151 -3.833 1.00 96.94 165 TYR A C 1
ATOM 1282 O O . TYR A 1 165 ? -8.572 -10.931 -4.816 1.00 96.94 165 TYR A O 1
ATOM 1290 N N . PHE A 1 166 ? -10.409 -11.868 -3.937 1.00 97.56 166 PHE A N 1
ATOM 1291 C CA . PHE A 1 166 ? -10.829 -12.465 -5.208 1.00 97.56 166 PHE A CA 1
ATOM 1292 C C . PHE A 1 166 ? -11.236 -11.418 -6.252 1.00 97.56 166 PHE A C 1
ATOM 1294 O O . PHE A 1 166 ? -11.028 -11.636 -7.447 1.00 97.56 166 PHE A O 1
ATOM 1301 N N . ALA A 1 167 ? -11.794 -10.278 -5.835 1.00 96.31 167 ALA A N 1
ATOM 1302 C CA . ALA A 1 167 ? -12.049 -9.156 -6.734 1.00 96.31 167 ALA A CA 1
ATOM 1303 C C . ALA A 1 167 ? -10.745 -8.585 -7.315 1.00 96.31 167 ALA A C 1
ATOM 1305 O O . ALA A 1 167 ? -10.673 -8.351 -8.524 1.00 96.31 167 ALA A O 1
ATOM 1306 N N . GLY A 1 168 ? -9.701 -8.445 -6.493 1.00 94.81 168 GLY A N 1
ATOM 1307 C CA . GLY A 1 168 ? -8.363 -8.055 -6.939 1.00 94.81 168 GLY A CA 1
ATOM 1308 C C . GLY A 1 168 ? -7.792 -9.035 -7.964 1.00 94.81 168 GLY A C 1
ATOM 1309 O O . GLY A 1 168 ? -7.420 -8.626 -9.061 1.00 94.81 168 GLY A O 1
ATOM 1310 N N . LEU A 1 169 ? -7.834 -10.343 -7.680 1.00 95.94 169 LEU A N 1
ATOM 1311 C CA . LEU A 1 169 ? -7.374 -11.373 -8.626 1.00 95.94 169 LEU A CA 1
ATOM 1312 C C . LEU A 1 169 ? -8.095 -11.310 -9.979 1.00 95.94 169 LEU A C 1
ATOM 1314 O O . LEU A 1 169 ? -7.449 -11.353 -11.026 1.00 95.94 169 LEU A O 1
ATOM 1318 N N . ARG A 1 170 ? -9.429 -11.177 -9.979 1.00 96.06 170 ARG A N 1
ATOM 1319 C CA . ARG A 1 170 ? -10.203 -11.023 -11.224 1.00 96.06 170 ARG A CA 1
ATOM 1320 C C . ARG A 1 170 ? -9.810 -9.758 -11.981 1.00 96.06 170 ARG A C 1
ATOM 1322 O O . ARG A 1 170 ? -9.687 -9.796 -13.201 1.00 96.06 170 ARG A O 1
ATOM 1329 N N . THR A 1 171 ? -9.592 -8.658 -11.263 1.00 93.38 171 THR A N 1
ATOM 1330 C CA . THR A 1 171 ? -9.143 -7.389 -11.853 1.00 93.38 171 THR A CA 1
ATOM 1331 C C . THR A 1 171 ? -7.815 -7.576 -12.580 1.00 93.38 171 THR A C 1
ATOM 1333 O O . THR A 1 171 ? -7.695 -7.175 -13.735 1.00 93.38 171 THR A O 1
ATOM 1336 N N . PHE A 1 172 ? -6.856 -8.259 -11.956 1.00 94.12 172 PHE A N 1
ATOM 1337 C CA . PHE A 1 172 ? -5.553 -8.531 -12.557 1.00 94.12 172 PHE A CA 1
ATOM 1338 C C . PHE A 1 172 ? -5.601 -9.515 -13.723 1.00 94.12 172 PHE A C 1
ATOM 1340 O O . PHE A 1 172 ? -4.939 -9.286 -14.732 1.00 94.12 172 PHE A O 1
ATOM 1347 N N . SER A 1 173 ? -6.437 -10.552 -13.645 1.00 94.62 173 SER A N 1
ATOM 1348 C CA . SER A 1 173 ? -6.671 -11.457 -14.776 1.00 94.62 173 SER A CA 1
ATOM 1349 C C . SER A 1 173 ? -7.241 -10.707 -15.987 1.00 94.62 173 SER A C 1
ATOM 1351 O O . SER A 1 173 ? -6.732 -10.840 -17.099 1.00 94.62 173 SER A O 1
ATOM 1353 N N . ASN A 1 174 ? -8.240 -9.847 -15.769 1.00 93.56 174 ASN A N 1
ATOM 1354 C CA . ASN A 1 174 ? -8.818 -9.017 -16.826 1.00 93.56 174 ASN A CA 1
ATOM 1355 C C . ASN A 1 174 ? -7.806 -8.016 -17.393 1.00 93.56 174 ASN A C 1
ATOM 1357 O O . ASN A 1 174 ? -7.765 -7.804 -18.605 1.00 93.56 174 ASN A O 1
ATOM 1361 N N . LEU A 1 175 ? -6.982 -7.414 -16.532 1.00 92.81 175 LEU A N 1
ATOM 1362 C CA . LEU A 1 175 ? -5.925 -6.501 -16.949 1.00 92.81 175 LEU A CA 1
ATOM 1363 C C . LEU A 1 175 ? -4.879 -7.218 -17.812 1.00 92.81 175 LEU A C 1
ATOM 1365 O O . LEU A 1 175 ? -4.487 -6.670 -18.836 1.00 92.81 175 LEU A O 1
ATOM 1369 N N . GLY A 1 176 ? -4.503 -8.453 -17.467 1.00 94.62 176 GLY A N 1
ATOM 1370 C CA . GLY A 1 176 ? -3.610 -9.290 -18.273 1.00 94.62 176 GLY A CA 1
ATOM 1371 C C . GLY A 1 176 ? -4.182 -9.609 -19.656 1.00 94.62 176 GLY A C 1
ATOM 1372 O O . GLY A 1 176 ? -3.512 -9.392 -20.664 1.00 94.62 176 GLY A O 1
ATOM 1373 N N . HIS A 1 177 ? -5.450 -10.030 -19.736 1.00 94.19 177 HIS A N 1
ATOM 1374 C CA . HIS A 1 177 ? -6.120 -10.234 -21.028 1.00 94.19 177 HIS A CA 1
ATOM 1375 C C . HIS A 1 177 ? -6.149 -8.949 -21.864 1.00 94.19 177 HIS A C 1
ATOM 1377 O O . HIS A 1 177 ? -5.849 -8.976 -23.060 1.00 94.19 177 HIS A O 1
ATOM 1383 N N . LYS A 1 178 ? -6.469 -7.811 -21.233 1.00 92.12 178 LYS A N 1
ATOM 1384 C CA . LYS A 1 178 ? -6.488 -6.509 -21.904 1.00 92.12 178 LYS A CA 1
ATOM 1385 C C . LYS A 1 178 ? -5.096 -6.125 -22.411 1.00 92.12 178 LYS A C 1
ATOM 1387 O O . LYS A 1 178 ? -4.994 -5.690 -23.555 1.00 92.12 178 LYS A O 1
ATOM 1392 N N . ALA A 1 179 ? -4.057 -6.339 -21.602 1.00 93.44 179 ALA A N 1
ATOM 1393 C CA . ALA A 1 179 ? -2.667 -6.050 -21.941 1.00 93.44 179 ALA A CA 1
ATOM 1394 C C . ALA A 1 179 ? -2.225 -6.767 -23.219 1.00 93.44 179 ALA A C 1
ATOM 1396 O O . ALA A 1 179 ? -1.680 -6.124 -24.108 1.00 93.44 179 ALA A O 1
ATOM 1397 N N . VAL A 1 180 ? -2.543 -8.059 -23.346 1.00 93.06 180 VAL A N 1
ATOM 1398 C CA . VAL A 1 180 ? -2.247 -8.840 -24.556 1.00 93.06 180 VAL A CA 1
ATOM 1399 C C . VAL A 1 180 ? -3.095 -8.369 -25.737 1.00 93.06 180 VAL A C 1
ATOM 1401 O O . VAL A 1 180 ? -2.560 -8.086 -26.800 1.00 93.06 180 VAL A O 1
ATOM 1404 N N . SER A 1 181 ? -4.414 -8.234 -25.555 1.00 93.81 181 SER A N 1
ATOM 1405 C CA . SER A 1 181 ? -5.335 -7.896 -26.655 1.00 93.81 181 SER A CA 1
ATOM 1406 C C . SER A 1 181 ? -5.085 -6.527 -27.294 1.00 93.81 181 SER A C 1
ATOM 1408 O O . SER A 1 181 ? -5.443 -6.317 -28.449 1.00 93.81 181 SER A O 1
ATOM 1410 N N . LYS A 1 182 ? -4.520 -5.591 -26.525 1.00 92.19 182 LYS A N 1
ATOM 1411 C CA . LYS A 1 182 ? -4.260 -4.212 -26.943 1.00 92.19 182 LYS A CA 1
ATOM 1412 C C . LYS A 1 182 ? -2.775 -3.896 -27.098 1.00 92.19 182 LYS A C 1
ATOM 1414 O O . LYS A 1 182 ? -2.448 -2.734 -27.306 1.00 92.19 182 LYS A O 1
ATOM 1419 N N . GLU A 1 183 ? -1.907 -4.896 -26.945 1.00 92.38 183 GLU A N 1
ATOM 1420 C CA . GLU A 1 183 ? -0.451 -4.726 -26.998 1.00 92.38 183 GLU A CA 1
ATOM 1421 C C . GLU A 1 183 ? 0.028 -3.591 -26.072 1.00 92.38 183 GLU A C 1
ATOM 1423 O O . GLU A 1 183 ? 0.824 -2.732 -26.452 1.00 92.38 183 GLU A O 1
ATOM 1428 N N . LEU A 1 184 ? -0.508 -3.551 -24.842 1.00 91.12 184 LEU A N 1
ATOM 1429 C CA . LEU A 1 184 ? -0.195 -2.476 -23.903 1.00 91.12 184 LEU A CA 1
ATOM 1430 C C . LEU A 1 184 ? 1.286 -2.550 -23.513 1.00 91.12 184 LEU A C 1
ATOM 1432 O O . LEU A 1 184 ? 1.726 -3.579 -22.995 1.00 91.12 184 LEU A O 1
ATOM 1436 N N . PRO A 1 185 ? 2.056 -1.472 -23.707 1.00 88.56 185 PRO A N 1
ATOM 1437 C CA . PRO A 1 185 ? 3.493 -1.510 -23.498 1.00 88.56 185 PRO A CA 1
ATOM 1438 C C . PRO A 1 185 ? 3.818 -1.618 -22.001 1.00 88.56 185 PRO A C 1
ATOM 1440 O O . PRO A 1 185 ? 3.120 -1.041 -21.165 1.00 88.56 185 PRO A O 1
ATOM 1443 N N . GLN A 1 186 ? 4.876 -2.364 -21.655 1.00 89.81 186 GLN A N 1
ATOM 1444 C CA . GLN A 1 186 ? 5.373 -2.604 -20.284 1.00 89.81 186 GLN A CA 1
ATOM 1445 C C . GLN A 1 186 ? 4.398 -3.304 -19.314 1.00 89.81 186 GLN A C 1
ATOM 1447 O O . GLN A 1 186 ? 4.788 -3.686 -18.207 1.00 89.81 186 GLN A O 1
ATOM 1452 N N . MET A 1 187 ? 3.119 -3.431 -19.675 1.00 92.56 187 MET A N 1
ATOM 1453 C CA . MET A 1 187 ? 2.080 -3.989 -18.819 1.00 92.56 187 MET A CA 1
ATOM 1454 C C . MET A 1 187 ? 2.266 -5.499 -18.614 1.00 92.56 187 MET A C 1
ATOM 1456 O O . MET A 1 187 ? 2.249 -5.906 -17.453 1.00 92.56 187 MET A O 1
ATOM 1460 N N . PRO A 1 188 ? 2.481 -6.338 -19.654 1.00 92.25 188 PRO A N 1
ATOM 1461 C CA . PRO A 1 188 ? 2.728 -7.765 -19.456 1.00 92.25 188 PRO A CA 1
ATOM 1462 C C . PRO A 1 188 ? 3.917 -8.032 -18.528 1.00 92.25 188 PRO A C 1
ATOM 1464 O O . PRO A 1 188 ? 3.777 -8.796 -17.576 1.00 92.25 188 PRO A O 1
ATOM 1467 N N . GLU A 1 189 ? 5.041 -7.340 -18.738 1.00 91.44 189 GLU A N 1
ATOM 1468 C CA . GLU A 1 189 ? 6.249 -7.501 -17.919 1.00 91.44 189 GLU A CA 1
ATOM 1469 C C . GLU A 1 189 ? 6.028 -7.015 -16.481 1.00 91.44 189 GLU A C 1
ATOM 1471 O O . GLU A 1 189 ? 6.509 -7.618 -15.523 1.00 91.44 189 GLU A O 1
ATOM 1476 N N . THR A 1 190 ? 5.255 -5.939 -16.298 1.00 93.56 190 THR A N 1
ATOM 1477 C CA . THR A 1 190 ? 4.899 -5.458 -14.955 1.00 93.56 190 THR A CA 1
ATOM 1478 C C . THR A 1 190 ? 4.035 -6.475 -14.217 1.00 93.56 190 THR A C 1
ATOM 1480 O O . THR A 1 190 ? 4.276 -6.754 -13.043 1.00 93.56 190 THR A O 1
ATOM 1483 N N . LEU A 1 191 ? 3.030 -7.035 -14.895 1.00 94.50 191 LEU A N 1
ATOM 1484 C CA . LEU A 1 191 ? 2.102 -8.002 -14.313 1.00 94.50 191 LEU A CA 1
ATOM 1485 C C . LEU A 1 191 ? 2.764 -9.339 -13.982 1.00 94.50 191 LEU A C 1
ATOM 1487 O O . LEU A 1 191 ? 2.336 -9.987 -13.032 1.00 94.50 191 LEU A O 1
ATOM 1491 N N . GLU A 1 192 ? 3.812 -9.728 -14.710 1.00 93.31 192 GLU A N 1
ATOM 1492 C CA . GLU A 1 192 ? 4.590 -10.938 -14.426 1.00 93.31 192 GLU A CA 1
ATOM 1493 C C . GLU A 1 192 ? 5.178 -10.929 -13.005 1.00 93.31 192 GLU A C 1
ATOM 1495 O O . GLU A 1 192 ? 5.151 -11.945 -12.310 1.00 93.31 192 GLU A O 1
ATOM 1500 N N . PHE A 1 193 ? 5.657 -9.769 -12.544 1.00 93.44 193 PHE A N 1
ATOM 1501 C CA . PHE A 1 193 ? 6.286 -9.619 -11.227 1.00 93.44 193 PHE A CA 1
ATOM 1502 C C . PHE A 1 193 ? 5.390 -8.929 -10.185 1.00 93.44 193 PHE A C 1
ATOM 1504 O O . PHE A 1 193 ? 5.779 -8.798 -9.021 1.00 93.44 193 PHE A O 1
ATOM 1511 N N . TRP A 1 194 ? 4.182 -8.497 -10.561 1.00 95.12 194 TRP A N 1
ATOM 1512 C CA . TRP A 1 194 ? 3.243 -7.847 -9.648 1.00 95.12 194 TRP A CA 1
ATOM 1513 C C . TRP A 1 194 ? 2.543 -8.866 -8.740 1.00 95.12 194 TRP A C 1
ATOM 1515 O O . TRP A 1 194 ? 1.497 -9.425 -9.062 1.00 95.12 194 TRP A O 1
ATOM 1525 N N . ALA A 1 195 ? 3.102 -9.078 -7.552 1.00 94.88 195 ALA A N 1
ATOM 1526 C CA . ALA A 1 195 ? 2.597 -10.063 -6.594 1.00 94.88 195 ALA A CA 1
ATOM 1527 C C . ALA A 1 195 ? 1.466 -9.550 -5.673 1.00 94.88 195 ALA A C 1
ATOM 1529 O O . ALA A 1 195 ? 1.106 -10.222 -4.702 1.00 94.88 195 ALA A O 1
ATOM 1530 N N . SER A 1 196 ? 0.919 -8.357 -5.936 1.00 95.19 196 SER A N 1
ATOM 1531 C CA . SER A 1 196 ? -0.143 -7.752 -5.125 1.00 95.19 196 SER A CA 1
ATOM 1532 C C . SER A 1 196 ? -1.520 -7.917 -5.766 1.00 95.19 196 SER A C 1
ATOM 1534 O O . SER A 1 196 ? -1.682 -7.696 -6.961 1.00 95.19 196 SER A O 1
ATOM 1536 N N . VAL A 1 197 ? -2.551 -8.200 -4.968 1.00 95.12 197 VAL A N 1
ATOM 1537 C CA . VAL A 1 197 ? -3.956 -8.064 -5.410 1.00 95.12 197 VAL A CA 1
ATOM 1538 C C . VAL A 1 197 ? -4.473 -6.627 -5.323 1.00 95.12 197 VAL A C 1
ATOM 1540 O O . VAL A 1 197 ? -5.569 -6.336 -5.801 1.00 95.12 197 VAL A O 1
ATOM 1543 N N . PHE A 1 198 ? -3.689 -5.721 -4.737 1.00 91.69 198 PHE A N 1
ATOM 1544 C CA . PHE A 1 198 ? -3.939 -4.287 -4.796 1.00 91.69 198 PHE A CA 1
ATOM 1545 C C . PHE A 1 198 ? -3.404 -3.724 -6.108 1.00 91.69 198 PHE A C 1
ATOM 1547 O O . PHE A 1 198 ? -2.358 -4.146 -6.599 1.00 91.69 198 PHE A O 1
ATOM 1554 N N . ASN A 1 199 ? -4.109 -2.744 -6.666 1.00 88.62 199 ASN A N 1
ATOM 1555 C CA . ASN A 1 199 ? -3.693 -2.059 -7.885 1.00 88.62 199 ASN A CA 1
ATOM 1556 C C . ASN A 1 199 ? -2.706 -0.917 -7.634 1.00 88.62 199 ASN A C 1
ATOM 1558 O O . ASN A 1 199 ? -2.258 -0.327 -8.606 1.00 88.62 199 ASN A O 1
ATOM 1562 N N . THR A 1 200 ? -2.343 -0.622 -6.387 1.00 89.38 200 THR A N 1
ATOM 1563 C CA . THR A 1 200 ? -1.369 0.413 -6.026 1.00 89.38 200 THR A CA 1
ATOM 1564 C C . THR A 1 200 ? -0.602 -0.021 -4.783 1.00 89.38 200 THR A C 1
ATOM 1566 O O . THR A 1 200 ? -1.174 -0.645 -3.888 1.00 89.38 200 THR A O 1
ATOM 1569 N N . LEU A 1 201 ? 0.683 0.321 -4.736 1.00 87.88 201 LEU A N 1
ATOM 1570 C CA . LEU A 1 201 ? 1.513 0.307 -3.535 1.00 87.88 201 LEU A CA 1
ATOM 1571 C C . LEU A 1 201 ? 2.080 1.720 -3.349 1.00 87.88 201 LEU A C 1
ATOM 1573 O O . LEU A 1 201 ? 2.460 2.362 -4.334 1.00 87.88 201 LEU A O 1
ATOM 1577 N N . SER A 1 202 ? 2.094 2.195 -2.108 1.00 82.69 202 SER A N 1
ATOM 1578 C CA . SER A 1 202 ? 2.387 3.583 -1.735 1.00 82.69 202 SER A CA 1
ATOM 1579 C C . SER A 1 202 ? 3.365 3.643 -0.575 1.00 82.69 202 SER A C 1
ATOM 1581 O O . SER A 1 202 ? 3.250 2.754 0.299 1.00 82.69 202 SER A O 1
#

pLDDT: mean 89.03, std 6.52, range [59.28, 97.56]

Sequence (202 aa):
MDIARYSKLISAKDMGHNEQREAKLLERCPPGHEGKKLVNKPATILDASGTIITWYLPDALTDTTQKEIREATDLLAPNLEKSIKADGNWQTHQKWFKQDWENVGSTPGCINISPAWFQQGHENLSDPEVSASLKGPSSEKILKGIARPAAIASAALRVMYPEQYFAGLRTFSNLGHKAVSKELPQMPETLEFWASVFNTLS